Protein AF-B1V6T6-F1 (afdb_monomer)

Organism: NCBI:txid488537

Radius of gyration: 22.3 Å; Cα contacts (8 Å, |Δi|>4): 321; chains: 1; bounding box: 81×47×62 Å

Mean predicted aligned error: 9.83 Å

Structure (mmCIF, N/CA/C/O backbone):
data_AF-B1V6T6-F1
#
_entry.id   AF-B1V6T6-F1
#
loop_
_atom_site.group_PDB
_atom_site.id
_atom_site.type_symbol
_atom_site.label_atom_id
_atom_site.label_alt_id
_atom_site.label_comp_id
_atom_site.label_asym_id
_atom_site.label_entity_id
_atom_site.label_seq_id
_atom_site.pdbx_PDB_ins_code
_atom_site.Cartn_x
_atom_site.Cartn_y
_atom_site.Cartn_z
_atom_site.occupancy
_atom_site.B_iso_or_equiv
_atom_site.auth_seq_id
_atom_site.auth_comp_id
_atom_site.auth_asym_id
_atom_site.auth_atom_id
_atom_site.pdbx_PDB_model_num
ATOM 1 N N . MET A 1 1 ? -7.027 21.838 34.844 1.00 41.12 1 MET A N 1
ATOM 2 C CA . MET A 1 1 ? -7.739 21.738 33.556 1.00 41.12 1 MET A CA 1
ATOM 3 C C . MET A 1 1 ? -6.952 20.720 32.765 1.00 41.12 1 MET A C 1
ATOM 5 O O . MET A 1 1 ? -5.843 21.037 32.365 1.00 41.12 1 MET A O 1
ATOM 9 N N . ASP A 1 2 ? -7.435 19.477 32.726 1.00 43.91 2 ASP A N 1
ATOM 10 C CA . ASP A 1 2 ? -6.790 18.384 31.992 1.00 43.91 2 ASP A CA 1
ATOM 11 C C . ASP A 1 2 ? -6.911 18.685 30.502 1.00 43.91 2 ASP A C 1
ATOM 13 O O . ASP A 1 2 ? -7.950 18.435 29.889 1.00 43.91 2 ASP A O 1
ATOM 17 N N . ASP A 1 3 ? -5.857 19.255 29.931 1.00 47.50 3 ASP A N 1
ATOM 18 C CA . ASP A 1 3 ? -5.702 19.353 28.489 1.00 47.50 3 ASP A CA 1
ATOM 19 C C . ASP A 1 3 ? -5.320 17.952 27.995 1.00 47.50 3 ASP A C 1
ATOM 21 O O . ASP A 1 3 ? -4.156 17.622 27.768 1.00 47.50 3 ASP A O 1
ATOM 25 N N . LYS A 1 4 ? -6.310 17.051 27.936 1.00 53.53 4 LYS A N 1
ATOM 26 C CA . LYS A 1 4 ? -6.175 15.812 27.170 1.00 53.53 4 LYS A CA 1
ATOM 27 C C . LYS A 1 4 ? -6.018 16.245 25.719 1.00 53.53 4 LYS A C 1
ATOM 29 O O . LYS A 1 4 ? -7.023 16.419 25.032 1.00 53.53 4 LYS A O 1
ATOM 34 N N . LEU A 1 5 ? -4.773 16.438 25.280 1.00 58.62 5 LEU A N 1
ATOM 35 C CA . LEU A 1 5 ? -4.412 16.543 23.870 1.00 58.62 5 LEU A CA 1
ATOM 36 C C . LEU A 1 5 ? -5.218 15.482 23.122 1.00 58.62 5 LEU A C 1
ATOM 38 O O . LEU A 1 5 ? -5.068 14.280 23.359 1.00 58.62 5 LEU A O 1
ATOM 42 N N . LYS A 1 6 ? -6.174 15.945 22.312 1.00 67.38 6 LYS A N 1
ATOM 43 C CA . LYS A 1 6 ? -7.062 15.076 21.548 1.00 67.38 6 LYS A CA 1
ATOM 44 C C . LYS A 1 6 ? -6.159 14.196 20.691 1.00 67.38 6 LYS A C 1
ATOM 46 O O . LYS A 1 6 ? -5.432 14.715 19.848 1.00 67.38 6 LYS A O 1
ATOM 51 N N . LYS A 1 7 ? -6.164 12.885 20.948 1.00 80.62 7 LYS A N 1
ATOM 52 C CA . LYS A 1 7 ? -5.358 11.940 20.175 1.00 80.62 7 LYS A CA 1
ATOM 53 C C . LYS A 1 7 ? -5.707 12.100 18.699 1.00 80.62 7 LYS A C 1
ATOM 55 O O . LYS A 1 7 ? -6.886 12.041 18.337 1.00 80.62 7 LYS A O 1
ATOM 60 N N . ARG A 1 8 ? -4.689 12.340 17.874 1.00 89.12 8 ARG A N 1
ATOM 61 C CA . ARG A 1 8 ? -4.862 12.443 16.427 1.00 89.12 8 ARG A CA 1
ATOM 62 C C . ARG A 1 8 ? -5.158 11.058 15.881 1.00 89.12 8 ARG A C 1
ATOM 64 O O . ARG A 1 8 ? -4.570 10.075 16.340 1.00 89.12 8 ARG A O 1
ATOM 71 N N . LYS A 1 9 ? -6.090 10.996 14.936 1.00 92.00 9 LYS A N 1
ATOM 72 C CA . LYS A 1 9 ? -6.531 9.758 14.304 1.00 92.00 9 LYS A CA 1
ATOM 73 C C . LYS A 1 9 ? -5.990 9.685 12.890 1.00 92.00 9 LYS A C 1
ATOM 75 O O . LYS A 1 9 ? -5.928 10.696 12.199 1.00 92.00 9 LYS A O 1
ATOM 80 N N . TYR A 1 10 ? -5.608 8.490 12.468 1.00 94.38 10 TYR A N 1
ATOM 81 C CA . TYR A 1 10 ? -4.908 8.269 11.216 1.00 94.38 10 TYR A CA 1
ATOM 82 C C . TYR A 1 10 ? -5.465 7.071 10.463 1.00 94.38 10 TYR A C 1
ATOM 84 O O . TYR A 1 10 ? -5.786 6.035 11.046 1.00 94.38 10 TYR A O 1
ATOM 92 N N . ARG A 1 11 ? -5.491 7.204 9.140 1.00 95.56 11 ARG A N 1
ATOM 93 C CA . ARG A 1 11 ? -5.502 6.092 8.191 1.00 95.56 11 ARG A CA 1
ATOM 94 C C . ARG A 1 11 ? -4.062 5.696 7.889 1.00 95.56 11 ARG A C 1
ATOM 96 O O . ARG A 1 11 ? -3.187 6.561 7.796 1.00 95.56 11 ARG A O 1
ATOM 103 N N . LEU A 1 12 ? -3.824 4.401 7.723 1.00 96.12 12 LEU A N 1
ATOM 104 C CA . LEU A 1 12 ? -2.501 3.855 7.432 1.00 96.12 12 LEU A CA 1
ATOM 105 C C . LEU A 1 12 ? -2.332 3.568 5.946 1.00 96.12 12 LEU A C 1
ATOM 107 O O . LEU A 1 12 ? -3.282 3.219 5.251 1.00 96.12 12 LEU A O 1
ATOM 111 N N . GLY A 1 13 ? -1.108 3.681 5.456 1.00 96.50 13 GLY A N 1
ATOM 112 C CA . GLY A 1 13 ? -0.747 3.327 4.093 1.00 96.50 13 GLY A CA 1
ATOM 113 C C . GLY A 1 13 ? 0.655 2.754 4.013 1.00 96.50 13 GLY A C 1
ATOM 114 O O . GLY A 1 13 ? 1.431 2.868 4.956 1.00 96.50 13 GLY A O 1
ATOM 115 N N . TYR A 1 14 ? 0.975 2.134 2.883 1.00 97.44 14 TYR A N 1
ATOM 116 C CA . TYR A 1 14 ? 2.221 1.400 2.697 1.00 97.44 14 TYR A CA 1
ATOM 117 C C . TYR A 1 14 ? 2.772 1.574 1.292 1.00 97.44 14 TYR A C 1
ATOM 119 O O . TYR A 1 14 ? 2.026 1.596 0.310 1.00 97.44 14 TYR A O 1
ATOM 127 N N . GLU A 1 15 ? 4.094 1.679 1.196 1.00 97.00 15 GLU A N 1
ATOM 128 C CA . GLU A 1 15 ? 4.818 1.680 -0.071 1.00 97.00 15 GLU A CA 1
ATOM 129 C C . GLU A 1 15 ? 5.221 0.249 -0.455 1.00 97.00 15 GLU A C 1
ATOM 131 O O . GLU A 1 15 ? 6.101 -0.355 0.164 1.00 97.00 15 GLU A O 1
ATOM 136 N N . TYR A 1 16 ? 4.586 -0.271 -1.505 1.00 96.50 16 TYR A N 1
ATOM 137 C CA . TYR A 1 16 ? 4.846 -1.576 -2.105 1.00 96.50 16 TYR A CA 1
ATOM 138 C C . TYR A 1 16 ? 5.884 -1.436 -3.220 1.00 96.50 16 TYR A C 1
ATOM 140 O O . TYR A 1 16 ? 5.575 -0.930 -4.299 1.00 96.50 16 TYR A O 1
ATOM 148 N N . ALA A 1 17 ? 7.108 -1.890 -2.961 1.00 96.06 17 ALA A N 1
ATOM 149 C CA . ALA A 1 17 ? 8.247 -1.792 -3.864 1.00 96.06 17 ALA A CA 1
ATOM 150 C C . ALA A 1 17 ? 8.431 -3.061 -4.713 1.00 96.06 17 ALA A C 1
ATOM 152 O O . ALA A 1 17 ? 8.676 -4.168 -4.209 1.00 96.06 17 ALA A O 1
ATOM 153 N N . PHE A 1 18 ? 8.394 -2.869 -6.027 1.00 95.56 18 PHE A N 1
ATOM 154 C CA . PHE A 1 18 ? 8.689 -3.850 -7.061 1.00 95.56 18 PHE A CA 1
ATOM 155 C C . PHE A 1 18 ? 10.187 -3.793 -7.350 1.00 95.56 18 PHE A C 1
ATOM 157 O O . PHE A 1 18 ? 10.688 -2.913 -8.054 1.00 95.56 18 PHE A O 1
ATOM 164 N N . THR A 1 19 ? 10.923 -4.739 -6.765 1.00 94.50 19 THR A N 1
ATOM 165 C CA . THR A 1 19 ? 12.387 -4.759 -6.867 1.00 94.50 19 THR A CA 1
ATOM 166 C C . THR A 1 19 ? 12.847 -5.688 -7.991 1.00 94.50 19 THR A C 1
ATOM 168 O O . THR A 1 19 ? 12.491 -6.871 -7.996 1.00 94.50 19 THR A O 1
ATOM 171 N N . PRO A 1 20 ? 13.650 -5.202 -8.947 1.00 93.69 20 PRO A N 1
ATOM 172 C CA . PRO A 1 20 ? 14.224 -6.030 -9.982 1.00 93.69 20 PRO A CA 1
ATOM 173 C C . PRO A 1 20 ? 15.359 -6.905 -9.435 1.00 93.69 20 PRO A C 1
ATOM 175 O O . PRO A 1 20 ? 15.931 -6.665 -8.366 1.00 93.69 20 PRO A O 1
ATOM 178 N N . ARG A 1 21 ? 15.696 -7.977 -10.157 1.00 92.69 21 ARG A N 1
ATOM 179 C CA . ARG A 1 21 ? 16.855 -8.832 -9.841 1.00 92.69 21 ARG A CA 1
ATOM 180 C C . ARG A 1 21 ? 18.172 -8.070 -9.998 1.00 92.69 21 ARG A C 1
ATOM 182 O O . ARG A 1 21 ? 19.128 -8.367 -9.286 1.00 92.69 21 ARG A O 1
ATOM 189 N N . ARG A 1 22 ? 18.205 -7.111 -10.926 1.00 93.06 22 ARG A N 1
ATOM 190 C CA . ARG A 1 22 ? 19.279 -6.142 -11.180 1.00 93.06 22 ARG A CA 1
ATOM 191 C C . ARG A 1 22 ? 18.645 -4.845 -11.676 1.00 93.06 22 ARG A C 1
ATOM 193 O O . ARG A 1 22 ? 17.598 -4.916 -12.317 1.00 93.06 22 ARG A O 1
ATOM 200 N N . SER A 1 23 ? 19.275 -3.703 -11.419 1.00 94.19 23 SER A N 1
ATOM 201 C CA . SER A 1 23 ? 18.833 -2.437 -12.006 1.00 94.19 23 SER A CA 1
ATOM 202 C C . SER A 1 23 ? 18.814 -2.518 -13.535 1.00 94.19 23 SER A C 1
ATOM 204 O O . SER A 1 23 ? 19.550 -3.301 -14.150 1.00 94.19 23 SER A O 1
ATOM 206 N N . PHE A 1 24 ? 17.930 -1.747 -14.160 1.00 95.62 24 PHE A N 1
ATOM 207 C CA . PHE A 1 24 ? 17.707 -1.803 -15.604 1.00 95.62 24 PHE A CA 1
ATOM 208 C C . PHE A 1 24 ? 17.503 -0.410 -16.187 1.00 95.62 24 PHE A C 1
ATOM 210 O O . PHE A 1 24 ? 17.100 0.521 -15.499 1.00 95.62 24 PHE A O 1
ATOM 217 N N . LYS A 1 25 ? 17.794 -0.255 -17.479 1.00 95.94 25 LYS A N 1
ATOM 218 C CA . LYS A 1 25 ? 17.633 1.028 -18.162 1.00 95.94 25 LYS A CA 1
ATOM 219 C C . LYS A 1 25 ? 16.193 1.200 -18.643 1.00 95.94 25 LYS A C 1
ATOM 221 O O . LYS A 1 25 ? 15.658 0.316 -19.309 1.00 95.94 25 LYS A O 1
ATOM 226 N N . TYR A 1 26 ? 15.601 2.357 -18.376 1.00 95.81 26 TYR A N 1
ATOM 227 C CA . TYR A 1 26 ? 14.326 2.777 -18.948 1.00 95.81 26 TYR A CA 1
ATOM 228 C C . TYR A 1 26 ? 14.426 4.239 -19.377 1.00 95.81 26 TYR A C 1
ATOM 230 O O . TYR A 1 26 ? 14.647 5.121 -18.552 1.00 95.81 26 TYR A O 1
ATOM 238 N N . LYS A 1 27 ? 14.274 4.494 -20.683 1.00 93.88 27 LYS A N 1
ATOM 239 C CA . LYS A 1 27 ? 14.597 5.794 -21.295 1.00 93.88 27 LYS A CA 1
ATOM 240 C C . LYS A 1 27 ? 16.026 6.213 -20.899 1.00 93.88 27 LYS A C 1
ATOM 242 O O . LYS A 1 27 ? 16.953 5.433 -21.123 1.00 93.88 27 LYS A O 1
ATOM 247 N N . ASP A 1 28 ? 16.199 7.390 -20.310 1.00 93.75 28 ASP A N 1
ATOM 248 C CA . ASP A 1 28 ? 17.499 7.919 -19.886 1.00 93.75 28 ASP A CA 1
ATOM 249 C C . ASP A 1 28 ? 17.877 7.544 -18.442 1.00 93.75 28 ASP A C 1
ATOM 251 O O . ASP A 1 28 ? 19.003 7.805 -18.019 1.00 93.75 28 ASP A O 1
ATOM 255 N N . ASP A 1 29 ? 16.984 6.868 -17.714 1.00 96.25 29 ASP A N 1
ATOM 256 C CA . ASP A 1 29 ? 17.168 6.515 -16.309 1.00 96.25 29 ASP A CA 1
ATOM 257 C C . ASP A 1 29 ? 17.667 5.073 -16.134 1.00 96.25 29 ASP A C 1
ATOM 259 O O . ASP A 1 29 ? 17.310 4.160 -16.888 1.00 96.25 29 ASP A O 1
ATOM 263 N N . VAL A 1 30 ? 18.460 4.851 -15.083 1.00 96.50 30 VAL A N 1
ATOM 264 C CA . VAL A 1 30 ? 18.756 3.513 -14.553 1.00 96.50 30 VAL A CA 1
ATOM 265 C C . VAL A 1 30 ? 17.853 3.285 -13.347 1.00 96.50 30 VAL A C 1
ATOM 267 O O . VAL A 1 30 ? 18.038 3.906 -12.306 1.00 96.50 30 VAL A O 1
ATOM 270 N N . ILE A 1 31 ? 16.860 2.418 -13.501 1.00 97.44 31 ILE A N 1
ATOM 271 C CA . ILE A 1 31 ? 15.839 2.131 -12.496 1.00 97.44 31 ILE A CA 1
ATOM 272 C C . ILE A 1 31 ? 16.356 1.076 -11.523 1.00 97.44 31 ILE A C 1
ATOM 274 O O . ILE A 1 31 ? 16.739 -0.024 -11.932 1.00 97.44 31 ILE A O 1
ATOM 278 N N . ASP A 1 32 ? 16.335 1.417 -10.240 1.00 95.69 32 ASP A N 1
ATOM 279 C CA . ASP A 1 32 ? 16.658 0.528 -9.124 1.00 95.69 32 ASP A CA 1
ATOM 280 C C . ASP A 1 32 ? 15.406 -0.165 -8.579 1.00 95.69 32 ASP A C 1
ATOM 282 O O . ASP A 1 32 ? 15.432 -1.355 -8.282 1.00 95.69 32 ASP A O 1
ATOM 286 N N . SER A 1 33 ? 14.280 0.546 -8.499 1.00 96.25 33 SER A N 1
ATOM 287 C CA . SER A 1 33 ? 12.974 -0.030 -8.170 1.00 96.25 33 SER A CA 1
ATOM 288 C C . SER A 1 33 ? 11.831 0.869 -8.647 1.00 96.25 33 SER A C 1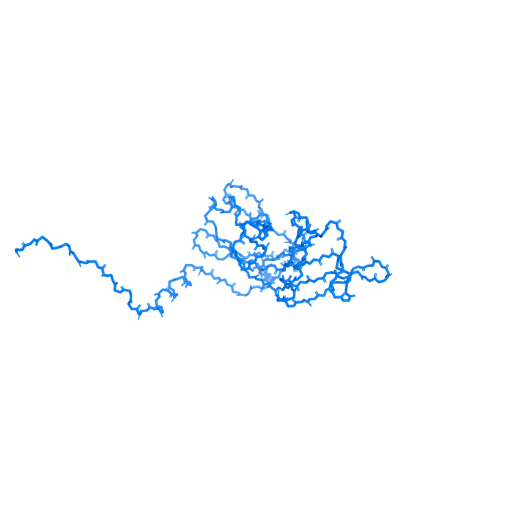
ATOM 290 O O . SER A 1 33 ? 12.053 2.022 -9.024 1.00 96.25 33 SER A O 1
ATOM 292 N N . ILE A 1 34 ? 10.608 0.343 -8.646 1.00 97.31 34 ILE A N 1
ATOM 293 C CA . ILE A 1 34 ? 9.384 1.148 -8.753 1.00 97.31 34 ILE A CA 1
ATOM 294 C C . ILE A 1 34 ? 8.465 0.801 -7.587 1.00 97.31 34 ILE A C 1
ATOM 296 O O . ILE A 1 34 ? 8.475 -0.344 -7.134 1.00 97.31 34 ILE A O 1
ATOM 300 N N . SER A 1 35 ? 7.653 1.745 -7.122 1.00 97.44 35 SER A N 1
ATOM 301 C CA . SER A 1 35 ? 6.730 1.509 -6.012 1.00 97.44 35 SER A CA 1
ATOM 302 C C . SER A 1 35 ? 5.329 2.041 -6.279 1.00 97.44 35 SER A C 1
ATOM 304 O O . SER A 1 35 ? 5.138 3.015 -7.008 1.00 97.44 35 SER A O 1
ATOM 306 N N . ILE A 1 36 ? 4.355 1.419 -5.616 1.00 97.19 36 ILE A N 1
ATOM 307 C CA . ILE A 1 36 ? 2.985 1.917 -5.474 1.00 97.19 36 ILE A CA 1
ATOM 308 C C . ILE A 1 36 ? 2.762 2.213 -3.995 1.00 97.19 36 ILE A C 1
ATOM 310 O O . ILE A 1 36 ? 2.965 1.339 -3.152 1.00 97.19 36 ILE A O 1
ATOM 314 N N . THR A 1 37 ? 2.328 3.422 -3.659 1.00 97.81 37 THR A N 1
ATOM 315 C CA . THR A 1 37 ? 1.886 3.736 -2.298 1.00 97.81 37 THR A CA 1
ATOM 316 C C . THR A 1 37 ? 0.377 3.566 -2.204 1.00 97.81 37 THR A C 1
ATOM 318 O O . THR A 1 37 ? -0.365 4.261 -2.899 1.00 97.81 37 THR A O 1
ATOM 321 N N . LEU A 1 38 ? -0.081 2.672 -1.331 1.00 96.94 38 LEU A N 1
ATOM 322 C CA . LEU A 1 38 ? -1.499 2.464 -1.043 1.00 96.94 38 LEU A CA 1
ATOM 323 C C . LEU A 1 38 ? -1.877 3.144 0.267 1.00 96.94 38 LEU A C 1
ATOM 325 O O . LEU A 1 38 ? -1.107 3.090 1.221 1.00 96.94 38 LEU A O 1
ATOM 329 N N . LEU A 1 39 ? -3.062 3.747 0.324 1.00 97.31 39 LEU A N 1
ATOM 330 C CA . LEU A 1 39 ? -3.683 4.185 1.573 1.00 97.31 39 LEU A CA 1
ATOM 331 C C . LEU A 1 39 ? -4.911 3.326 1.856 1.00 97.31 39 LEU A C 1
ATOM 333 O O . LEU A 1 39 ? -5.732 3.131 0.959 1.00 97.31 39 LEU A O 1
ATOM 337 N N . PHE A 1 40 ? -5.025 2.844 3.088 1.00 95.94 40 PHE A N 1
ATOM 338 C CA . PHE A 1 40 ? -6.031 1.888 3.517 1.00 95.94 40 PHE A CA 1
ATOM 339 C C . PHE A 1 40 ? -7.180 2.529 4.287 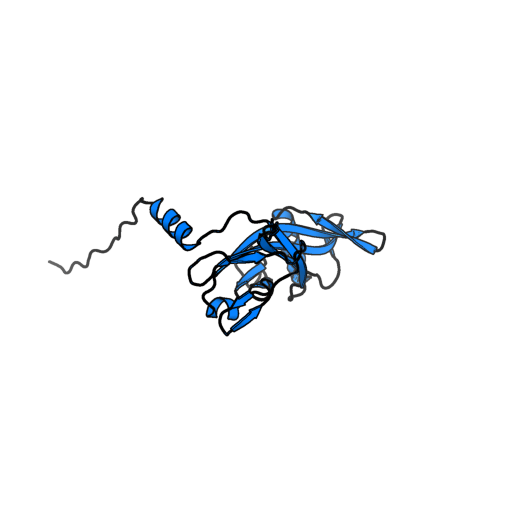1.00 95.94 40 PHE A C 1
ATOM 341 O O . PHE A 1 40 ? -6.988 3.430 5.104 1.00 95.94 40 PHE A O 1
ATOM 348 N N . ASN A 1 41 ? -8.363 1.963 4.071 1.00 95.19 41 ASN A N 1
ATOM 349 C CA . ASN A 1 41 ? -9.530 2.088 4.927 1.00 95.19 41 ASN A CA 1
ATOM 350 C C . ASN A 1 41 ? -9.904 0.669 5.370 1.00 95.19 41 ASN A C 1
ATOM 352 O O . ASN A 1 41 ? -10.196 -0.183 4.526 1.00 95.19 41 ASN A O 1
ATOM 356 N N . ILE A 1 42 ? -9.856 0.397 6.671 1.00 95.75 42 ILE A N 1
ATOM 357 C CA . ILE A 1 42 ? -10.255 -0.894 7.233 1.00 95.75 42 ILE A CA 1
ATOM 358 C C . ILE A 1 42 ? -11.546 -0.725 8.026 1.00 95.75 42 ILE A C 1
ATOM 360 O O . ILE A 1 42 ? -11.684 0.228 8.789 1.00 95.75 42 ILE A O 1
ATOM 364 N N . TYR A 1 43 ? -12.486 -1.641 7.827 1.00 95.56 43 TYR A N 1
ATOM 365 C CA . TYR A 1 43 ? -13.805 -1.613 8.441 1.00 95.56 43 TYR A CA 1
ATOM 366 C C . TYR A 1 43 ? -14.034 -2.884 9.255 1.00 95.56 43 TYR A C 1
ATOM 368 O O . TYR A 1 43 ? -13.682 -3.982 8.808 1.00 95.56 43 TYR A O 1
ATOM 376 N N . ASP A 1 44 ? -14.619 -2.723 10.440 1.00 94.69 44 ASP A N 1
ATOM 377 C CA . ASP A 1 44 ? -15.048 -3.836 11.285 1.00 94.69 44 ASP A CA 1
ATOM 378 C C . ASP A 1 44 ? -16.237 -4.604 10.673 1.00 94.69 44 ASP A C 1
ATOM 380 O O . ASP A 1 44 ? -16.777 -4.254 9.621 1.00 94.69 44 ASP A O 1
ATOM 384 N N . THR A 1 45 ? -16.676 -5.666 11.349 1.00 93.94 45 THR A N 1
ATOM 385 C CA . THR A 1 45 ? -17.814 -6.494 10.913 1.00 93.94 45 THR A CA 1
ATOM 386 C C . THR A 1 45 ? -19.162 -5.766 10.957 1.00 93.94 45 THR A C 1
ATOM 388 O O . THR A 1 45 ? -20.123 -6.218 10.335 1.00 93.94 45 THR A O 1
ATOM 391 N N . ALA A 1 46 ? -19.249 -4.634 11.661 1.00 94.06 46 ALA A N 1
ATOM 392 C CA . ALA A 1 46 ? -20.402 -3.737 11.663 1.00 94.06 46 ALA A CA 1
ATOM 393 C C . ALA A 1 46 ? -20.284 -2.627 10.596 1.00 94.06 46 ALA A C 1
ATOM 395 O O . ALA A 1 46 ? -21.179 -1.785 10.467 1.00 94.06 46 ALA A O 1
ATOM 396 N N . GLY A 1 47 ? -19.213 -2.646 9.800 1.00 93.38 47 GLY A N 1
ATOM 397 C CA . GLY A 1 47 ? -18.954 -1.714 8.713 1.00 93.38 47 GLY A CA 1
ATOM 398 C C . GLY A 1 47 ? -18.356 -0.383 9.157 1.00 93.38 47 GLY A C 1
ATOM 399 O O . GLY A 1 47 ? -18.245 0.512 8.321 1.00 93.38 47 GLY A O 1
ATOM 400 N N . ASN A 1 48 ? -17.975 -0.220 10.425 1.00 95.12 48 ASN A N 1
ATOM 401 C CA . ASN A 1 48 ? -17.385 1.023 10.920 1.00 95.12 48 ASN A CA 1
ATOM 402 C C . ASN A 1 48 ? -15.899 1.080 10.595 1.00 95.12 48 ASN A C 1
ATOM 404 O O . ASN A 1 48 ? -15.167 0.115 10.816 1.00 95.12 48 ASN A O 1
ATOM 408 N N . GLU A 1 49 ? -15.447 2.232 10.112 1.00 95.62 49 GLU A N 1
ATOM 409 C CA . GLU A 1 49 ? -14.034 2.477 9.864 1.00 95.62 49 GLU A CA 1
ATOM 410 C C . GLU A 1 49 ? -13.222 2.464 11.163 1.00 95.62 49 GLU A C 1
ATOM 412 O O . GLU A 1 49 ? -13.571 3.106 12.158 1.00 95.62 49 GLU A O 1
ATOM 417 N N . ILE A 1 50 ? -12.087 1.773 11.121 1.00 95.06 50 ILE A N 1
ATOM 418 C CA . ILE A 1 50 ? -11.110 1.731 12.202 1.00 95.06 50 ILE A CA 1
ATOM 419 C C . ILE A 1 50 ? -9.981 2.700 11.866 1.00 95.06 50 ILE A C 1
ATOM 421 O O . ILE A 1 50 ? -9.300 2.571 10.847 1.00 95.06 50 ILE A O 1
ATOM 425 N N . LEU A 1 51 ? -9.776 3.659 12.765 1.00 94.88 51 LEU A N 1
ATOM 426 C CA . LEU A 1 51 ? -8.677 4.616 12.716 1.00 94.88 51 LEU A CA 1
ATOM 427 C C . LEU A 1 51 ? -7.644 4.292 13.794 1.00 94.88 51 LEU A C 1
ATOM 429 O O . LEU A 1 51 ? -7.981 3.778 14.860 1.00 94.88 51 LEU A O 1
ATOM 433 N N . PHE A 1 52 ? -6.397 4.653 13.523 1.00 93.88 52 PHE A N 1
ATOM 434 C CA . PHE A 1 52 ? -5.263 4.439 14.417 1.00 93.88 52 PHE A CA 1
ATOM 435 C C . PHE A 1 52 ? -4.915 5.734 15.145 1.00 93.88 52 PHE A C 1
ATOM 437 O O . PHE A 1 52 ? -5.064 6.815 14.580 1.00 93.88 52 PHE A O 1
ATOM 444 N N . GLU A 1 53 ? -4.447 5.657 16.387 1.00 91.38 53 GLU A N 1
ATOM 445 C CA . GLU A 1 53 ? -4.249 6.846 17.226 1.00 91.38 53 GLU A CA 1
ATOM 446 C C . GLU A 1 53 ? -2.771 7.116 17.504 1.00 91.38 53 GLU A C 1
ATOM 448 O O . GLU A 1 53 ? -1.997 6.188 17.708 1.00 91.38 53 GLU A O 1
ATOM 453 N N . SER A 1 54 ? -2.364 8.384 17.568 1.00 86.50 54 SER A N 1
ATOM 454 C CA . SER A 1 54 ? -1.046 8.738 18.115 1.00 86.50 54 SER A CA 1
ATOM 455 C C . SER A 1 54 ? -0.944 8.377 19.601 1.00 86.50 54 SER A C 1
ATOM 457 O O . SER A 1 54 ? -1.882 8.635 20.368 1.00 86.50 54 SER A O 1
ATOM 459 N N . GLU A 1 55 ? 0.226 7.916 20.029 1.00 80.19 55 GLU A N 1
ATOM 460 C CA . GLU A 1 55 ? 0.591 7.794 21.439 1.00 80.19 55 GLU A CA 1
ATOM 461 C C . GLU A 1 55 ? 1.595 8.898 21.782 1.00 80.19 55 GLU A C 1
ATOM 463 O O . GLU A 1 55 ? 2.643 8.999 21.158 1.00 80.19 55 GLU A O 1
ATOM 468 N N . ASN A 1 56 ? 1.289 9.740 22.775 1.00 73.06 56 ASN A N 1
ATOM 469 C CA . ASN A 1 56 ? 2.192 10.809 23.232 1.00 73.06 56 ASN A CA 1
ATOM 470 C C . ASN A 1 56 ? 2.710 11.723 22.094 1.00 73.06 56 ASN A C 1
ATOM 472 O O . ASN A 1 56 ? 3.904 11.968 21.996 1.00 73.06 56 ASN A O 1
ATOM 476 N N . GLU A 1 57 ? 1.799 12.221 21.246 1.00 74.31 57 GLU A N 1
ATOM 477 C CA . GLU A 1 57 ? 2.058 13.121 20.098 1.00 74.31 57 GLU A CA 1
ATOM 478 C C . GLU A 1 57 ? 2.749 12.493 18.876 1.00 74.31 57 GLU A C 1
ATOM 480 O O . GLU A 1 57 ? 2.684 13.074 17.790 1.00 74.31 57 GLU A O 1
ATOM 485 N N . GLU A 1 58 ? 3.313 11.291 18.995 1.00 78.94 58 GLU A N 1
ATOM 486 C CA . GLU A 1 58 ? 3.925 10.572 17.877 1.00 78.94 58 GLU A CA 1
ATOM 487 C C . GLU A 1 58 ? 3.069 9.384 17.429 1.00 78.94 58 GLU A C 1
ATOM 489 O O . GLU A 1 58 ? 2.418 8.691 18.213 1.00 78.94 58 GLU A O 1
ATOM 494 N N . PHE A 1 59 ? 3.043 9.151 16.119 1.00 85.50 59 PHE A N 1
ATOM 495 C CA . PHE A 1 59 ? 2.396 7.973 15.565 1.00 85.50 59 PHE A CA 1
ATOM 496 C C . PHE A 1 59 ? 3.425 6.868 15.330 1.00 85.50 59 PHE A C 1
ATOM 498 O O . PHE A 1 59 ? 4.322 7.007 14.495 1.00 85.50 59 PHE A O 1
ATOM 505 N N . ILE A 1 60 ? 3.234 5.745 16.015 1.00 86.81 60 ILE A N 1
ATOM 506 C CA . ILE A 1 60 ? 3.958 4.497 15.773 1.00 86.81 60 ILE A CA 1
ATOM 507 C C . ILE A 1 60 ? 3.027 3.554 15.012 1.00 86.81 60 ILE A C 1
ATOM 509 O O . ILE A 1 60 ? 1.828 3.493 15.297 1.00 86.81 60 ILE A O 1
ATOM 513 N N . GLU A 1 61 ? 3.578 2.835 14.032 1.00 90.75 61 GLU A N 1
ATOM 514 C CA . GLU A 1 61 ? 2.839 1.832 13.269 1.00 90.75 61 GLU A CA 1
ATOM 515 C C . GLU A 1 61 ? 2.175 0.805 14.197 1.00 90.75 61 GLU A C 1
ATOM 517 O O . GLU A 1 61 ? 2.828 0.162 15.020 1.00 90.75 61 GLU A O 1
ATOM 522 N N . GLN A 1 62 ? 0.863 0.647 14.040 1.00 92.19 62 GLN A N 1
ATOM 523 C CA . GLN A 1 62 ? 0.027 -0.186 14.894 1.00 92.19 62 GLN A CA 1
ATOM 524 C C . GLN A 1 62 ? -0.497 -1.403 14.142 1.00 92.19 62 GLN A C 1
ATOM 526 O O . GLN A 1 62 ? -0.819 -1.340 12.955 1.00 92.19 62 GLN A O 1
ATOM 531 N N . LYS A 1 63 ? -0.622 -2.509 14.875 1.00 94.69 63 LYS A N 1
ATOM 532 C CA . LYS A 1 63 ? -1.312 -3.707 14.405 1.00 94.69 63 LYS A CA 1
ATOM 533 C C . LYS A 1 63 ? -2.807 -3.596 14.663 1.00 94.69 63 LYS A C 1
ATOM 535 O O . LYS A 1 63 ? -3.236 -2.978 15.635 1.00 94.69 63 LYS A O 1
ATOM 540 N N . ILE A 1 64 ? -3.588 -4.264 13.828 1.00 94.25 64 ILE A N 1
ATOM 541 C CA . ILE A 1 64 ? -4.999 -4.524 14.075 1.00 94.25 64 ILE A CA 1
ATOM 542 C C . ILE A 1 64 ? -5.186 -5.950 14.586 1.00 94.25 64 ILE A C 1
ATOM 544 O O . ILE A 1 64 ? -4.600 -6.897 14.061 1.00 94.25 64 ILE A O 1
ATOM 548 N N . LYS A 1 65 ? -6.040 -6.107 15.597 1.00 93.56 65 LYS A N 1
ATOM 549 C CA . LYS A 1 65 ? -6.511 -7.412 16.049 1.00 93.56 65 LYS A CA 1
ATOM 550 C C . LYS A 1 65 ? -7.744 -7.825 15.243 1.00 93.56 65 LYS A C 1
ATOM 552 O O . LYS A 1 65 ? -8.787 -7.182 15.346 1.00 93.56 65 LYS A O 1
ATOM 557 N N . LEU A 1 66 ? -7.625 -8.895 14.460 1.00 90.31 66 LEU A N 1
ATOM 558 C CA . LEU A 1 66 ? -8.732 -9.462 13.685 1.00 90.31 66 LEU A CA 1
ATOM 559 C C . LEU A 1 66 ? -9.396 -10.586 14.487 1.00 90.31 66 LEU A C 1
ATOM 561 O O . LEU A 1 66 ? -9.023 -11.750 14.351 1.00 90.31 66 LEU A O 1
ATOM 565 N N . ASN A 1 67 ? -10.368 -10.254 15.340 1.00 81.69 67 ASN A N 1
ATOM 566 C CA . ASN A 1 67 ? -11.033 -11.218 16.232 1.00 81.69 67 ASN A CA 1
ATOM 567 C C . ASN A 1 67 ? -10.005 -12.074 17.015 1.00 81.69 67 ASN A C 1
ATOM 569 O O . ASN A 1 67 ? -9.033 -11.545 17.561 1.00 81.69 67 ASN A O 1
ATOM 573 N N . ASP A 1 68 ? -10.195 -13.394 17.046 1.00 81.50 68 ASP A N 1
ATOM 574 C CA . ASP A 1 68 ? -9.266 -14.361 17.643 1.00 81.50 68 ASP A CA 1
ATOM 575 C C . ASP A 1 68 ? -8.165 -14.827 16.668 1.00 81.50 68 ASP A C 1
ATOM 577 O O . ASP A 1 68 ? -7.301 -15.617 17.046 1.00 81.50 68 ASP A O 1
ATOM 581 N N . ASN A 1 69 ? -8.145 -14.320 15.427 1.00 75.38 69 ASN A N 1
ATOM 582 C CA . ASN A 1 69 ? -7.209 -14.758 14.384 1.00 75.38 69 ASN A CA 1
ATOM 583 C C . ASN A 1 69 ? -5.798 -14.169 14.549 1.00 75.38 69 ASN A C 1
ATOM 585 O O . ASN A 1 69 ? -4.901 -14.541 13.796 1.00 75.38 69 ASN A O 1
ATOM 589 N N . GLY A 1 70 ? -5.582 -13.264 15.508 1.00 88.94 70 GLY A N 1
ATOM 590 C CA . GLY A 1 70 ? -4.280 -12.666 15.818 1.00 88.94 70 GLY A CA 1
ATOM 591 C C . GLY A 1 70 ? -4.184 -11.172 15.504 1.00 88.94 70 GLY A C 1
ATOM 592 O O . GLY A 1 70 ? -5.181 -10.508 15.213 1.00 88.94 70 GLY A O 1
ATOM 593 N N . GLU A 1 71 ? -2.962 -10.647 15.599 1.00 94.44 71 GLU A N 1
ATOM 594 C CA . GLU A 1 71 ? -2.633 -9.239 15.364 1.00 94.44 71 GLU A CA 1
ATOM 595 C C . GLU A 1 71 ? -1.751 -9.083 14.126 1.00 94.44 71 GLU A C 1
ATOM 597 O O . GLU A 1 71 ? -0.700 -9.723 14.027 1.00 94.44 71 GLU A O 1
ATOM 602 N N . TYR A 1 72 ? -2.151 -8.189 13.226 1.00 95.50 72 TYR A N 1
ATOM 603 C CA . TYR A 1 72 ? -1.551 -8.024 11.904 1.00 95.50 72 TYR A CA 1
ATOM 604 C C . TYR A 1 72 ? -1.285 -6.554 11.604 1.00 95.50 72 TYR A C 1
ATOM 606 O O . TYR A 1 72 ? -2.095 -5.689 11.938 1.00 95.50 72 TYR A O 1
ATOM 614 N N . TYR A 1 73 ? -0.188 -6.254 10.923 1.00 95.94 73 TYR A N 1
ATOM 615 C CA . TYR A 1 73 ? -0.061 -4.986 10.210 1.00 95.94 73 TYR A CA 1
ATOM 616 C C . TYR A 1 73 ? -0.951 -5.011 8.963 1.00 95.94 73 TYR A C 1
ATOM 618 O O . TYR A 1 73 ? -1.151 -6.067 8.363 1.00 95.94 73 TYR A O 1
ATOM 626 N N . LEU A 1 74 ? -1.473 -3.861 8.517 1.00 95.38 74 LEU A N 1
ATOM 627 C CA . LEU A 1 74 ? -2.401 -3.870 7.373 1.00 95.38 74 LEU A CA 1
ATOM 628 C C . LEU A 1 74 ? -1.743 -4.366 6.082 1.00 95.38 74 LEU A C 1
ATOM 630 O O . LEU A 1 74 ? -2.418 -4.974 5.254 1.00 95.38 74 LEU A O 1
ATOM 634 N N . PHE A 1 75 ? -0.431 -4.166 5.916 1.00 94.75 75 PHE A N 1
ATOM 635 C CA . PHE A 1 75 ? 0.277 -4.697 4.752 1.00 94.75 75 PHE A CA 1
ATOM 636 C C . PHE A 1 75 ? 0.294 -6.233 4.714 1.00 94.75 75 PHE A C 1
ATOM 638 O O . PHE A 1 75 ? 0.415 -6.803 3.634 1.00 94.75 75 PHE A O 1
ATOM 645 N N . GLU A 1 76 ? 0.176 -6.903 5.866 1.00 94.94 76 GLU A N 1
ATOM 646 C CA . GLU A 1 76 ? 0.128 -8.369 5.970 1.00 94.94 76 GLU A CA 1
ATOM 647 C C . GLU A 1 76 ? -1.240 -8.928 5.555 1.00 94.94 76 GLU A C 1
ATOM 649 O O . GLU A 1 76 ? -1.378 -10.128 5.339 1.00 94.94 76 GLU A O 1
ATOM 654 N N . LEU A 1 77 ? -2.251 -8.065 5.425 1.00 95.19 77 LEU A N 1
ATOM 655 C CA . LEU A 1 77 ? -3.616 -8.431 5.042 1.00 95.19 77 LEU A CA 1
ATOM 656 C C . LEU A 1 77 ? -3.866 -8.319 3.532 1.00 95.19 77 LEU A C 1
ATOM 658 O O . LEU A 1 77 ? -4.958 -8.639 3.056 1.00 95.19 77 LEU A O 1
ATOM 662 N N . LEU A 1 78 ? -2.859 -7.877 2.773 1.00 93.81 78 LEU A N 1
ATOM 663 C CA . LEU A 1 78 ? -2.947 -7.681 1.334 1.00 93.81 78 LEU A CA 1
ATOM 664 C C . LEU A 1 78 ? -1.681 -8.163 0.626 1.00 93.81 78 LEU A C 1
ATOM 666 O O . LEU A 1 78 ? -0.604 -7.581 0.759 1.00 93.81 78 LEU A O 1
ATOM 670 N N . GLU A 1 79 ? -1.834 -9.180 -0.212 1.00 90.81 79 GLU A N 1
ATOM 671 C CA . GLU A 1 79 ? -0.760 -9.698 -1.050 1.00 90.81 79 GLU A CA 1
ATOM 672 C C . GLU A 1 79 ? -0.798 -9.067 -2.439 1.00 90.81 79 GLU A C 1
ATOM 674 O O . GLU A 1 79 ? -1.857 -8.896 -3.037 1.00 90.81 79 GLU A O 1
ATOM 679 N N . CYS A 1 80 ? 0.374 -8.741 -2.980 1.00 90.31 80 CYS A N 1
ATOM 680 C CA . CYS A 1 80 ? 0.512 -8.244 -4.341 1.00 90.31 80 CYS A CA 1
ATOM 681 C C . CYS A 1 80 ? 1.177 -9.308 -5.212 1.00 90.31 80 CYS A C 1
ATOM 683 O O . CYS A 1 80 ? 2.292 -9.745 -4.927 1.00 90.31 80 CYS A O 1
ATOM 685 N N . TYR A 1 81 ? 0.495 -9.689 -6.284 1.00 85.69 81 TYR A N 1
ATOM 686 C CA . TYR A 1 81 ? 0.956 -10.674 -7.250 1.00 85.69 81 TYR A CA 1
ATOM 687 C C . TYR A 1 81 ? 1.321 -9.993 -8.562 1.00 85.69 81 TYR A C 1
ATOM 689 O O . TYR A 1 81 ? 0.567 -9.152 -9.050 1.00 85.69 81 TYR A O 1
ATOM 697 N N . ILE A 1 82 ? 2.453 -10.387 -9.145 1.00 84.38 82 ILE A N 1
ATOM 698 C CA . ILE A 1 82 ? 2.874 -10.006 -10.497 1.00 84.38 82 ILE A CA 1
ATOM 699 C C . ILE A 1 82 ? 2.440 -11.118 -11.458 1.00 84.38 82 ILE A C 1
ATOM 701 O O . ILE A 1 82 ? 2.742 -12.286 -11.217 1.00 84.38 82 ILE A O 1
ATOM 705 N N . PHE A 1 83 ? 1.755 -10.774 -12.550 1.00 76.75 83 PHE A N 1
ATOM 706 C CA . PHE A 1 83 ? 1.258 -11.751 -13.526 1.00 76.75 83 PHE A CA 1
ATOM 707 C C . PHE A 1 83 ? 2.035 -11.677 -14.827 1.00 76.75 83 PHE A C 1
ATOM 709 O O . PHE A 1 83 ? 2.139 -10.600 -15.410 1.00 76.75 83 PHE A O 1
ATOM 716 N N . ASP A 1 84 ? 2.494 -12.832 -15.319 1.00 65.88 84 ASP A N 1
ATOM 717 C CA . ASP A 1 84 ? 2.987 -12.958 -16.689 1.00 65.88 84 ASP A CA 1
ATOM 718 C C . ASP A 1 84 ? 1.849 -12.689 -17.686 1.00 65.88 84 ASP A C 1
ATOM 720 O O . ASP A 1 84 ? 0.759 -13.261 -17.585 1.00 65.88 84 ASP A O 1
ATOM 724 N N . LYS A 1 85 ? 2.115 -11.838 -18.683 1.00 58.09 85 LYS A N 1
ATOM 725 C CA . LYS A 1 85 ? 1.184 -11.520 -19.776 1.00 58.09 85 LYS A CA 1
ATOM 726 C C . LYS A 1 85 ? 0.702 -12.757 -20.527 1.00 58.09 85 LYS A C 1
ATOM 728 O O . LYS A 1 85 ? -0.379 -12.719 -21.102 1.00 58.09 85 LYS A O 1
ATOM 733 N N . GLY A 1 86 ? 1.493 -13.832 -20.552 1.00 57.66 86 GLY A N 1
ATOM 734 C CA . GLY A 1 86 ? 1.091 -15.085 -21.194 1.00 57.66 86 GLY A CA 1
ATOM 735 C C . GLY A 1 86 ? -0.066 -15.804 -20.490 1.00 57.66 86 GLY A C 1
ATOM 736 O O . GLY A 1 86 ? -0.697 -16.664 -21.096 1.00 57.66 86 GLY A O 1
ATOM 737 N N . LEU A 1 87 ? -0.348 -15.460 -19.228 1.00 56.72 87 LEU A N 1
ATOM 738 C CA . LEU A 1 87 ? -1.289 -16.178 -18.364 1.00 56.72 87 LEU A CA 1
ATOM 739 C C . LEU A 1 87 ? -2.492 -15.333 -17.925 1.00 56.72 87 LEU A C 1
ATOM 741 O O . LEU A 1 87 ? -3.440 -15.881 -17.367 1.00 56.72 87 LEU A O 1
ATOM 745 N N . PHE A 1 88 ? -2.482 -14.019 -18.169 1.00 54.88 88 PHE A N 1
ATOM 746 C CA . PHE A 1 88 ? -3.520 -13.116 -17.675 1.00 54.88 88 PHE A CA 1
ATOM 747 C C . PHE A 1 88 ? -3.987 -12.138 -18.761 1.00 54.88 88 PHE A C 1
ATOM 749 O O . PHE A 1 88 ? -3.210 -11.335 -19.266 1.00 54.88 88 PHE A O 1
ATOM 756 N N . LEU A 1 89 ? -5.283 -12.185 -19.093 1.00 56.22 89 LEU A N 1
ATOM 757 C CA . LEU A 1 89 ? -5.953 -11.298 -20.062 1.00 56.22 89 LEU A CA 1
ATOM 758 C C . LEU A 1 89 ? -6.296 -9.906 -19.484 1.00 56.22 89 LEU A C 1
ATOM 760 O O . LEU A 1 89 ? -7.065 -9.162 -20.086 1.00 56.22 89 LEU A O 1
ATOM 764 N N . GLY A 1 90 ? -5.794 -9.571 -18.293 1.00 60.69 90 GLY A N 1
ATOM 765 C CA . GLY A 1 90 ? -6.104 -8.313 -17.614 1.00 60.69 90 GLY A CA 1
ATOM 766 C C . GLY A 1 90 ? -5.287 -7.121 -18.114 1.00 60.69 90 GLY A C 1
ATOM 767 O O . GLY A 1 90 ? -4.198 -7.273 -18.661 1.00 60.69 90 GLY A O 1
ATOM 768 N N . GLU A 1 91 ? -5.808 -5.916 -17.871 1.00 64.06 91 GLU A N 1
ATOM 769 C CA . GLU A 1 91 ? -5.174 -4.645 -18.262 1.00 64.06 91 GLU A CA 1
ATOM 770 C C . GLU A 1 91 ? -3.890 -4.336 -17.468 1.00 64.06 91 GLU A C 1
ATOM 772 O O . GLU 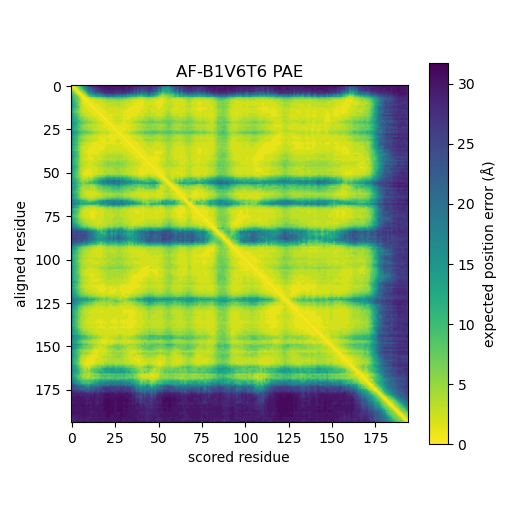A 1 91 ? -3.005 -3.635 -17.962 1.00 64.06 91 GLU A O 1
ATOM 777 N N . TYR A 1 92 ? -3.748 -4.910 -16.268 1.00 71.06 92 TYR A N 1
ATOM 778 C CA . TYR A 1 92 ? -2.634 -4.660 -15.352 1.00 71.06 92 TYR A CA 1
ATOM 779 C C . TYR A 1 92 ? -1.744 -5.891 -15.167 1.00 71.06 92 TYR A C 1
ATOM 781 O O . TYR A 1 92 ? -2.214 -7.025 -15.099 1.00 71.06 92 TYR A O 1
ATOM 789 N N . SER A 1 93 ? -0.433 -5.661 -15.033 1.00 82.06 93 SER A N 1
ATOM 790 C CA . SER A 1 93 ? 0.567 -6.718 -14.795 1.00 82.06 93 SER A CA 1
ATOM 791 C C . SER A 1 93 ? 0.731 -7.093 -13.315 1.00 82.06 93 SER A C 1
ATOM 793 O O . SER A 1 93 ? 1.636 -7.849 -12.966 1.00 82.06 93 SER A O 1
ATOM 795 N N . TYR A 1 94 ? -0.119 -6.552 -12.442 1.00 87.06 94 TYR A N 1
ATOM 796 C CA . TYR A 1 94 ? -0.132 -6.831 -11.012 1.00 87.06 94 TYR A CA 1
ATOM 797 C C . TYR A 1 94 ? -1.564 -6.821 -10.467 1.00 87.06 94 TYR A C 1
ATOM 799 O O . TYR A 1 94 ? -2.457 -6.209 -11.054 1.00 87.06 94 TYR A O 1
ATOM 807 N N . ARG A 1 95 ? -1.784 -7.488 -9.331 1.00 87.94 95 ARG A N 1
ATOM 808 C CA . ARG A 1 95 ? -3.059 -7.465 -8.604 1.00 87.94 95 ARG A CA 1
ATOM 809 C C . ARG A 1 95 ? -2.819 -7.561 -7.110 1.00 87.94 95 ARG A C 1
ATOM 811 O O . ARG A 1 95 ? -2.006 -8.364 -6.665 1.00 87.94 95 ARG A O 1
ATOM 818 N N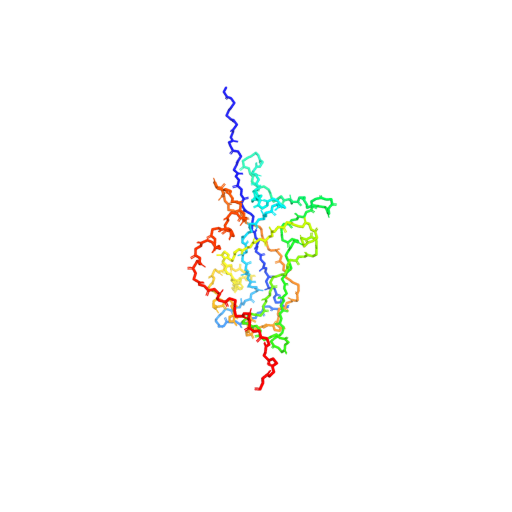 . PHE A 1 96 ? -3.589 -6.790 -6.359 1.00 90.56 96 PHE A N 1
ATOM 819 C CA . PHE A 1 96 ? -3.679 -6.928 -4.916 1.00 90.56 96 PHE A CA 1
ATOM 820 C C . PHE A 1 96 ? -4.832 -7.863 -4.546 1.00 90.56 96 PHE A C 1
ATOM 822 O O . PHE A 1 96 ? -5.934 -7.737 -5.087 1.00 90.56 96 PHE A O 1
ATOM 829 N N . ILE A 1 97 ? -4.566 -8.817 -3.661 1.00 91.06 97 ILE A N 1
ATOM 830 C CA . ILE A 1 97 ? -5.499 -9.861 -3.245 1.00 91.06 97 ILE A CA 1
ATOM 831 C C . ILE A 1 97 ? -5.526 -9.894 -1.710 1.00 91.06 97 ILE A C 1
ATOM 833 O O . ILE A 1 97 ? -4.459 -9.917 -1.094 1.00 91.06 97 ILE A O 1
ATOM 837 N N . PRO A 1 98 ? -6.714 -9.864 -1.081 1.00 94.00 98 PRO A N 1
ATOM 838 C CA . PRO A 1 98 ? -6.828 -9.999 0.367 1.00 94.00 98 PRO A CA 1
ATOM 839 C C . PRO A 1 98 ? -6.350 -11.381 0.817 1.00 94.00 98 PRO A C 1
ATOM 841 O O . PRO A 1 98 ? -6.598 -12.381 0.139 1.00 94.00 98 PRO A O 1
ATOM 844 N N . THR A 1 99 ? -5.689 -11.447 1.969 1.00 94.06 99 THR A N 1
ATOM 845 C CA . THR A 1 99 ? -5.265 -12.730 2.541 1.00 94.06 99 THR A CA 1
ATOM 846 C C . THR A 1 99 ? -6.441 -13.511 3.118 1.00 94.06 99 THR A C 1
ATOM 848 O O . THR A 1 99 ? -7.498 -12.951 3.421 1.00 94.06 99 THR A O 1
ATOM 851 N N . THR A 1 100 ? -6.263 -14.820 3.313 1.00 92.69 100 THR A N 1
ATOM 852 C CA . THR A 1 100 ? -7.291 -15.664 3.943 1.00 92.69 100 THR A CA 1
ATOM 853 C C . THR A 1 100 ? -7.624 -15.181 5.352 1.00 92.69 100 THR A C 1
ATOM 855 O O . THR A 1 100 ? -8.788 -15.172 5.723 1.00 92.69 100 THR A O 1
ATOM 858 N N . GLN A 1 101 ? -6.640 -14.676 6.105 1.00 93.38 101 GLN A N 1
ATOM 859 C CA . GLN A 1 101 ? -6.847 -14.122 7.448 1.00 93.38 101 GLN A CA 1
ATOM 860 C C . GLN A 1 101 ? -7.835 -12.950 7.441 1.00 93.38 101 GLN A C 1
ATOM 862 O O . GLN A 1 101 ? -8.693 -12.865 8.321 1.00 93.38 101 GLN A O 1
ATOM 867 N N . LEU A 1 102 ? -7.730 -12.062 6.447 1.00 94.12 102 LEU A N 1
ATOM 868 C CA . LEU A 1 102 ? -8.669 -10.960 6.273 1.00 94.12 102 LEU A CA 1
ATOM 869 C C . LEU A 1 102 ? -10.054 -11.480 5.872 1.00 94.12 102 LEU A C 1
ATOM 871 O O . LEU A 1 102 ? -11.041 -11.095 6.494 1.00 94.12 102 LEU A O 1
ATOM 875 N N . LEU A 1 103 ? -10.125 -12.381 4.888 1.00 92.94 103 LEU A N 1
ATOM 876 C CA . LEU A 1 103 ? -11.392 -12.953 4.417 1.00 92.94 103 LEU A CA 1
ATOM 877 C C . LEU A 1 103 ? -12.159 -13.666 5.542 1.00 92.94 103 LEU A C 1
ATOM 879 O O . LEU A 1 103 ? -13.354 -13.433 5.712 1.00 92.94 103 LEU A O 1
ATOM 883 N N . ASP A 1 104 ? -11.464 -14.464 6.352 1.00 92.94 104 ASP A N 1
ATOM 884 C CA . ASP A 1 104 ? -12.052 -15.238 7.449 1.00 92.94 104 ASP A CA 1
ATOM 885 C C . ASP A 1 104 ? -12.470 -14.355 8.636 1.00 92.94 104 ASP A C 1
ATOM 887 O O . ASP A 1 104 ? -13.322 -14.740 9.436 1.00 92.94 104 ASP A O 1
ATOM 891 N N . SER A 1 105 ? -11.885 -13.160 8.774 1.00 93.38 105 SER A N 1
ATOM 892 C CA . SER A 1 105 ? -12.217 -12.236 9.866 1.00 93.38 105 SER A CA 1
ATOM 893 C C . SER A 1 105 ? -13.574 -11.543 9.701 1.00 93.38 105 SER A C 1
ATOM 895 O O . SER A 1 105 ? -14.128 -11.044 10.682 1.00 93.38 105 SER A O 1
ATOM 897 N N . GLY A 1 106 ? -14.098 -11.470 8.473 1.00 92.50 106 GLY A N 1
ATOM 898 C CA . GLY A 1 106 ? -15.275 -10.665 8.135 1.00 92.50 106 GLY A CA 1
ATOM 899 C C . GLY A 1 106 ? -15.030 -9.149 8.104 1.00 92.50 106 GLY A C 1
ATOM 900 O O . GLY A 1 106 ? -15.966 -8.399 7.837 1.00 92.50 106 GLY A O 1
ATOM 901 N N . TYR A 1 107 ? -13.801 -8.689 8.361 1.00 94.81 107 TYR A N 1
ATOM 902 C CA . TYR A 1 107 ? -13.415 -7.288 8.198 1.00 94.81 107 TYR A CA 1
ATOM 903 C C . TYR A 1 107 ? -13.254 -6.967 6.712 1.00 94.81 107 TYR A C 1
ATOM 905 O O . TYR A 1 107 ? -12.923 -7.830 5.895 1.00 94.81 107 TYR A O 1
ATOM 913 N N . MET A 1 108 ? -13.440 -5.699 6.357 1.00 94.56 108 MET A N 1
ATOM 914 C CA . MET A 1 108 ? -13.245 -5.227 4.988 1.00 94.56 108 MET A CA 1
ATOM 915 C C . MET A 1 108 ? -12.018 -4.327 4.919 1.00 94.56 108 MET A C 1
ATOM 917 O O . MET A 1 108 ? -11.920 -3.355 5.660 1.00 94.56 108 MET A O 1
ATOM 921 N N . LEU A 1 109 ? -11.104 -4.616 3.994 1.00 95.06 109 LEU A N 1
ATOM 922 C CA . LEU A 1 109 ? -9.972 -3.745 3.684 1.00 95.06 109 LEU A CA 1
ATOM 923 C C . LEU A 1 109 ? -10.165 -3.151 2.292 1.00 95.06 109 LEU A C 1
ATOM 925 O O . LEU A 1 109 ? -10.144 -3.862 1.287 1.00 95.06 109 LEU A O 1
ATOM 929 N N . MET A 1 110 ? -10.335 -1.838 2.238 1.00 94.38 110 MET A N 1
ATOM 930 C CA . MET A 1 110 ? -10.323 -1.063 1.006 1.00 94.38 110 MET A CA 1
ATOM 931 C C . MET A 1 110 ? -9.024 -0.275 0.913 1.00 94.38 110 MET A C 1
ATOM 933 O O . MET A 1 110 ? -8.398 0.049 1.923 1.00 94.38 110 MET A O 1
ATOM 937 N N . PHE A 1 111 ? -8.616 0.054 -0.306 1.00 94.75 111 PHE A N 1
ATOM 938 C CA . PHE A 1 111 ? -7.459 0.904 -0.524 1.00 94.75 111 PHE A CA 1
ATOM 939 C C . PHE A 1 111 ? -7.642 1.800 -1.739 1.00 94.75 111 PHE A C 1
ATOM 941 O O . PHE A 1 111 ? -8.366 1.474 -2.680 1.00 94.75 111 PHE A O 1
ATOM 948 N N . LYS A 1 112 ? -6.923 2.918 -1.723 1.00 94.44 112 LYS A N 1
ATOM 949 C CA . LYS A 1 112 ? -6.707 3.777 -2.887 1.00 94.44 112 LYS A CA 1
ATOM 950 C C . LYS A 1 112 ? -5.221 3.861 -3.189 1.00 94.44 112 LYS A C 1
ATOM 952 O O . LYS A 1 112 ? -4.395 3.875 -2.272 1.00 94.44 112 LYS A O 1
ATOM 957 N N . VAL A 1 113 ? -4.882 3.953 -4.470 1.00 95.56 113 VAL A N 1
ATOM 958 C CA . VAL A 1 113 ? -3.523 4.319 -4.857 1.00 95.56 113 VAL A CA 1
ATOM 959 C C . VAL A 1 113 ? -3.326 5.797 -4.545 1.00 95.56 113 VAL A C 1
ATOM 961 O O . VAL A 1 113 ? -4.104 6.641 -4.979 1.00 95.56 113 VAL A O 1
ATOM 964 N N . SER A 1 114 ? -2.308 6.091 -3.743 1.00 95.94 114 SER A N 1
ATOM 965 C CA . SER A 1 114 ? -1.937 7.450 -3.357 1.00 95.94 114 SER A CA 1
ATOM 966 C C . SER A 1 114 ? -0.968 8.060 -4.368 1.00 95.94 114 SER A C 1
ATOM 968 O O . SER A 1 114 ? -1.165 9.188 -4.804 1.00 95.94 114 SER A O 1
ATOM 970 N N . LYS A 1 115 ? 0.064 7.303 -4.764 1.00 96.44 115 LYS A N 1
ATOM 971 C CA . LYS A 1 115 ? 1.068 7.727 -5.748 1.00 96.44 115 LYS A CA 1
ATOM 972 C C . LYS A 1 115 ? 1.873 6.550 -6.292 1.00 96.44 115 LYS A C 1
ATOM 974 O O . LYS A 1 115 ? 1.918 5.481 -5.674 1.00 96.44 115 LYS A O 1
ATOM 979 N N . PHE A 1 116 ? 2.565 6.798 -7.399 1.00 98.12 116 PHE A N 1
ATOM 980 C CA . PHE A 1 116 ? 3.552 5.901 -7.992 1.00 98.12 116 PHE A CA 1
ATOM 981 C C . PHE A 1 116 ? 4.930 6.553 -7.955 1.00 98.12 116 PHE A C 1
ATOM 983 O O . PHE A 1 116 ? 5.063 7.757 -8.168 1.00 98.12 116 PHE A O 1
ATOM 990 N N . THR A 1 117 ? 5.973 5.769 -7.705 1.00 98.19 117 THR A N 1
ATOM 991 C CA . THR A 1 117 ? 7.351 6.271 -7.707 1.00 98.19 117 THR A CA 1
ATOM 992 C C . THR A 1 117 ? 8.278 5.345 -8.482 1.00 98.19 117 THR A C 1
ATOM 994 O O . THR A 1 117 ? 8.033 4.144 -8.614 1.00 98.19 117 THR A O 1
ATOM 997 N N . LYS A 1 118 ? 9.371 5.911 -8.992 1.00 97.81 118 LYS A N 1
ATOM 998 C CA . LYS A 1 118 ? 10.555 5.172 -9.434 1.00 97.81 118 LYS A CA 1
ATOM 999 C C . LYS A 1 118 ? 11.767 5.637 -8.643 1.00 97.81 118 LYS A C 1
ATOM 1001 O O . LYS A 1 118 ? 11.952 6.834 -8.426 1.00 97.81 118 LYS A O 1
ATOM 1006 N N . ASP A 1 119 ? 12.610 4.695 -8.260 1.00 97.19 119 ASP A N 1
ATOM 1007 C CA . ASP A 1 119 ? 13.915 4.978 -7.683 1.00 97.19 119 ASP A CA 1
ATOM 1008 C C . ASP A 1 119 ? 14.964 4.892 -8.799 1.00 97.19 119 ASP A C 1
ATOM 1010 O O . ASP A 1 119 ? 15.144 3.840 -9.417 1.00 97.19 119 ASP A O 1
ATOM 1014 N N . VAL A 1 120 ? 15.631 6.012 -9.084 1.00 97.19 120 VAL A N 1
ATOM 1015 C CA . VAL A 1 120 ? 16.635 6.138 -10.151 1.00 97.19 120 VAL A CA 1
ATOM 1016 C C . VAL A 1 120 ? 18.034 6.172 -9.548 1.00 97.19 120 VAL A C 1
ATOM 1018 O O . VAL A 1 120 ? 18.298 6.977 -8.653 1.00 97.19 120 VAL A O 1
ATOM 1021 N N . MET A 1 121 ? 18.942 5.341 -10.062 1.00 94.88 121 MET A N 1
ATOM 1022 C CA . MET A 1 121 ? 20.348 5.345 -9.662 1.00 94.88 121 MET A CA 1
ATOM 1023 C C . MET A 1 121 ? 21.058 6.597 -10.183 1.00 94.88 121 MET A C 1
ATOM 1025 O O . MET A 1 121 ? 21.066 6.894 -11.380 1.00 94.88 121 MET A O 1
ATOM 1029 N N . LEU A 1 122 ? 21.697 7.310 -9.268 1.00 92.81 122 LEU A N 1
ATOM 1030 C CA . LEU A 1 122 ? 22.552 8.455 -9.527 1.00 92.81 122 LEU A CA 1
ATOM 1031 C C . LEU A 1 122 ? 23.998 8.005 -9.792 1.00 92.81 122 LEU A C 1
ATOM 1033 O O . LEU A 1 122 ? 24.413 6.892 -9.466 1.00 92.81 122 LEU A O 1
ATOM 1037 N N . LYS A 1 123 ? 24.800 8.899 -10.386 1.00 87.75 123 LYS A N 1
ATOM 1038 C CA . LYS A 1 123 ? 26.210 8.626 -10.733 1.00 87.75 123 LYS A CA 1
ATOM 1039 C C . LYS A 1 123 ? 27.104 8.365 -9.517 1.00 87.75 123 LYS A C 1
ATOM 1041 O O . LYS A 1 123 ? 28.168 7.776 -9.668 1.00 87.75 123 LYS A O 1
ATOM 1046 N N . ASP A 1 124 ? 26.690 8.829 -8.346 1.00 88.69 124 ASP A N 1
ATOM 1047 C CA . ASP A 1 124 ? 27.373 8.656 -7.063 1.00 88.69 124 ASP A CA 1
ATOM 1048 C C . ASP A 1 124 ? 27.018 7.328 -6.363 1.00 88.69 124 ASP A C 1
ATOM 1050 O O . ASP A 1 124 ? 27.545 7.044 -5.290 1.00 88.69 124 ASP A O 1
ATOM 1054 N N . GLY A 1 125 ? 26.167 6.497 -6.978 1.00 83.19 125 GLY A N 1
ATOM 1055 C CA . GLY A 1 125 ? 25.762 5.193 -6.455 1.00 83.19 125 GLY A CA 1
ATOM 1056 C C . GLY A 1 125 ? 24.553 5.232 -5.518 1.00 83.19 125 GLY A C 1
ATOM 1057 O O . GLY A 1 125 ? 24.119 4.169 -5.075 1.00 83.19 125 GLY A O 1
ATOM 1058 N N . PHE A 1 126 ? 23.986 6.409 -5.237 1.00 89.88 126 PHE A N 1
ATOM 1059 C CA . PHE A 1 126 ? 22.746 6.538 -4.467 1.00 89.88 126 PHE A CA 1
ATOM 1060 C C . PHE A 1 126 ? 21.512 6.460 -5.371 1.00 89.88 126 PHE A C 1
ATOM 1062 O O . PHE A 1 126 ? 21.579 6.750 -6.562 1.00 89.88 126 PHE A O 1
ATOM 1069 N N . SER A 1 127 ? 20.362 6.101 -4.800 1.00 91.44 127 SER A N 1
ATOM 1070 C CA . SER A 1 127 ? 19.079 6.110 -5.510 1.00 91.44 127 SER A CA 1
ATOM 1071 C C . SER A 1 127 ? 18.253 7.329 -5.098 1.00 91.44 127 SER A C 1
ATOM 1073 O O . SER A 1 127 ? 18.143 7.648 -3.913 1.00 91.44 127 SER A O 1
ATOM 1075 N N . LYS A 1 128 ? 17.645 8.005 -6.074 1.00 95.31 128 LYS A N 1
ATOM 1076 C CA . LYS A 1 128 ? 16.697 9.103 -5.856 1.00 95.31 128 LYS A CA 1
ATOM 1077 C C . LYS A 1 128 ? 15.286 8.644 -6.196 1.00 95.31 128 LYS A C 1
ATOM 1079 O O . LYS A 1 128 ? 15.044 8.208 -7.318 1.00 95.31 128 LYS A O 1
ATOM 1084 N N . SER A 1 129 ? 14.360 8.817 -5.255 1.00 96.44 129 SER A N 1
ATOM 1085 C CA . SER A 1 129 ? 12.940 8.562 -5.495 1.00 96.44 129 SER A CA 1
ATOM 1086 C C . SER A 1 129 ? 12.296 9.726 -6.241 1.00 96.44 129 SER A C 1
ATOM 1088 O O . SER A 1 129 ? 12.497 10.892 -5.885 1.00 96.44 129 SER A O 1
ATOM 1090 N N . ILE A 1 130 ? 11.550 9.412 -7.294 1.00 97.56 130 ILE A N 1
ATOM 1091 C CA . ILE A 1 130 ? 10.869 10.369 -8.164 1.00 97.56 130 ILE A CA 1
ATOM 1092 C C . ILE A 1 130 ? 9.428 9.897 -8.333 1.00 97.56 130 ILE A C 1
ATOM 1094 O O . ILE A 1 130 ? 9.191 8.748 -8.705 1.00 97.56 130 ILE A O 1
ATOM 1098 N N . GLU A 1 131 ? 8.473 10.781 -8.057 1.00 98.12 131 GLU A N 1
ATOM 1099 C CA . GLU A 1 131 ? 7.059 10.528 -8.329 1.00 98.12 131 GLU A CA 1
ATOM 1100 C C . GLU A 1 131 ? 6.805 10.495 -9.838 1.00 98.12 131 GLU A C 1
ATOM 1102 O O . GLU A 1 131 ? 7.373 11.290 -10.591 1.00 98.12 131 GLU A O 1
ATOM 1107 N N . ILE A 1 132 ? 5.994 9.539 -10.277 1.00 98.12 132 ILE A N 1
ATOM 1108 C CA . ILE A 1 132 ? 5.652 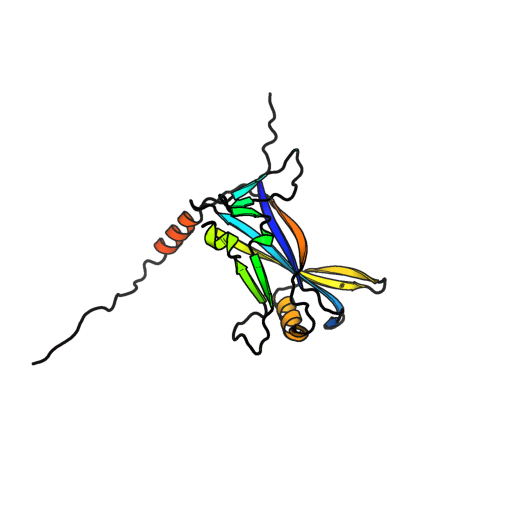9.322 -11.682 1.00 98.12 132 ILE A CA 1
ATOM 1109 C C . ILE A 1 132 ? 4.152 9.111 -11.834 1.00 98.12 132 ILE A C 1
ATOM 1111 O O . ILE A 1 132 ? 3.460 8.713 -10.901 1.00 98.12 132 ILE A O 1
ATOM 1115 N N . GLU A 1 133 ? 3.665 9.330 -13.048 1.00 97.69 133 GLU A N 1
ATOM 1116 C CA . GLU A 1 133 ? 2.285 9.029 -13.413 1.00 97.69 133 GLU A CA 1
ATOM 1117 C C . GLU A 1 133 ? 2.039 7.515 -13.481 1.00 97.69 133 GLU A C 1
ATOM 1119 O O . GLU A 1 133 ? 2.929 6.735 -13.846 1.00 97.69 133 GLU A O 1
ATOM 1124 N N . GLU A 1 134 ? 0.792 7.101 -13.245 1.00 95.25 134 GLU A N 1
ATOM 1125 C CA . GLU A 1 134 ? 0.358 5.702 -13.378 1.00 95.25 134 GLU A CA 1
ATOM 1126 C C . GLU A 1 134 ? 0.714 5.116 -14.754 1.00 95.25 134 GLU A C 1
ATOM 1128 O O . GLU A 1 134 ? 1.180 3.981 -14.868 1.00 95.25 134 GLU A O 1
ATOM 1133 N N . ALA A 1 135 ? 0.536 5.905 -15.818 1.00 94.62 135 ALA A N 1
ATOM 1134 C CA . ALA A 1 135 ? 0.837 5.480 -17.180 1.00 94.62 135 ALA A CA 1
ATOM 1135 C C . ALA A 1 135 ? 2.326 5.139 -17.373 1.00 94.62 135 ALA A C 1
ATOM 1137 O O . ALA A 1 135 ? 2.652 4.175 -18.069 1.00 94.62 135 ALA A O 1
ATOM 1138 N N . GLU A 1 136 ? 3.234 5.898 -16.748 1.00 96.50 136 GLU A N 1
ATOM 1139 C CA . GLU A 1 136 ? 4.668 5.603 -16.793 1.00 96.50 136 GLU A CA 1
ATOM 1140 C C . GLU A 1 136 ? 4.998 4.365 -15.961 1.00 96.50 136 GLU A C 1
ATOM 1142 O O . GLU A 1 136 ? 5.731 3.499 -16.443 1.00 96.50 136 GLU A O 1
ATOM 1147 N N . PHE A 1 137 ? 4.421 4.239 -14.763 1.00 96.06 137 PHE A N 1
ATOM 1148 C CA . PHE A 1 137 ? 4.585 3.054 -13.920 1.00 96.06 137 PHE A CA 1
ATOM 1149 C C . PHE A 1 137 ? 4.171 1.780 -14.668 1.00 96.06 137 PHE A C 1
ATOM 1151 O O . PHE A 1 137 ? 4.944 0.822 -14.769 1.00 96.06 137 PHE A O 1
ATOM 1158 N N . ASN A 1 138 ? 2.975 1.795 -15.260 1.00 92.38 138 ASN A N 1
ATOM 1159 C CA . ASN A 1 138 ? 2.438 0.670 -16.015 1.00 92.38 138 ASN A CA 1
ATOM 1160 C C . ASN A 1 138 ? 3.297 0.360 -17.246 1.00 92.38 138 ASN A C 1
ATOM 1162 O O . ASN A 1 138 ? 3.511 -0.813 -17.550 1.00 92.38 138 ASN A O 1
ATOM 1166 N N . ASP A 1 139 ? 3.845 1.363 -17.939 1.00 93.50 139 ASP A N 1
ATOM 1167 C CA . ASP A 1 139 ? 4.750 1.119 -19.066 1.00 93.50 139 ASP A CA 1
ATOM 1168 C C . ASP A 1 139 ? 6.074 0.473 -18.628 1.00 93.50 139 ASP A C 1
ATOM 1170 O O . ASP A 1 139 ? 6.511 -0.492 -19.266 1.00 93.50 139 ASP A O 1
ATOM 1174 N N . ILE A 1 140 ? 6.674 0.933 -17.522 1.00 94.38 140 ILE A N 1
ATOM 1175 C CA . ILE A 1 140 ? 7.883 0.327 -16.938 1.00 94.38 140 ILE A CA 1
ATOM 1176 C C . ILE A 1 140 ? 7.605 -1.132 -16.576 1.00 94.38 140 ILE A C 1
ATOM 1178 O O . ILE A 1 140 ? 8.331 -2.023 -17.029 1.00 94.38 140 ILE A O 1
ATOM 1182 N N . MET A 1 141 ? 6.543 -1.379 -15.810 1.00 91.31 141 MET A N 1
ATOM 1183 C CA . MET A 1 141 ? 6.155 -2.713 -15.358 1.00 91.31 141 MET A CA 1
ATOM 1184 C C . MET A 1 141 ? 5.922 -3.649 -16.550 1.00 91.31 141 MET A C 1
ATOM 1186 O O . MET A 1 141 ? 6.492 -4.736 -16.644 1.00 91.31 141 MET A O 1
ATOM 1190 N N . ARG A 1 142 ? 5.155 -3.182 -17.537 1.00 88.69 142 ARG A N 1
ATOM 1191 C CA . ARG A 1 142 ? 4.777 -3.943 -18.729 1.00 88.69 142 ARG A CA 1
ATOM 1192 C C . ARG A 1 142 ? 5.961 -4.274 -19.636 1.00 88.69 142 ARG A C 1
ATOM 1194 O O . ARG A 1 142 ? 5.953 -5.340 -20.258 1.00 88.69 142 ARG A O 1
ATOM 1201 N N . LYS A 1 143 ? 6.928 -3.368 -19.796 1.00 90.31 143 LYS A N 1
ATOM 1202 C CA . LYS A 1 143 ? 8.106 -3.578 -20.660 1.00 90.31 143 LYS A CA 1
ATOM 1203 C C . LYS A 1 143 ? 9.197 -4.406 -19.988 1.00 90.31 143 LYS A C 1
ATOM 1205 O O . LYS A 1 143 ? 9.991 -5.017 -20.695 1.00 90.31 143 LYS A O 1
ATOM 1210 N N . ASN A 1 144 ? 9.215 -4.453 -18.656 1.00 89.50 144 ASN A N 1
ATOM 1211 C CA . ASN A 1 144 ? 10.300 -5.058 -17.884 1.00 89.50 144 ASN A CA 1
ATOM 1212 C C . ASN A 1 144 ? 9.831 -6.190 -16.963 1.00 89.50 144 ASN A C 1
ATOM 1214 O O . ASN A 1 144 ? 10.567 -6.601 -16.080 1.00 89.50 144 ASN A O 1
ATOM 1218 N N . LEU A 1 145 ? 8.629 -6.727 -17.162 1.00 85.81 145 LEU A N 1
ATOM 1219 C CA . LEU A 1 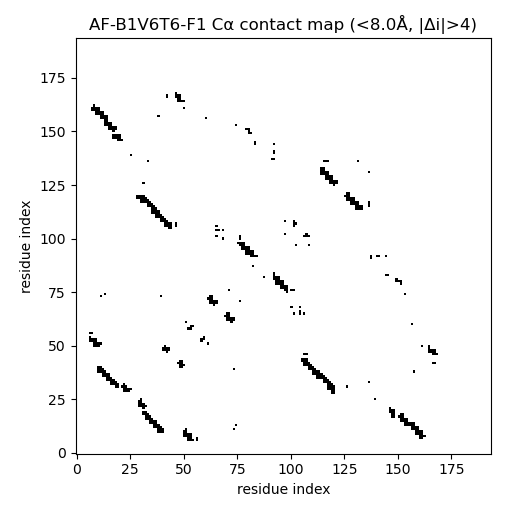145 ? 7.994 -7.672 -16.244 1.00 85.81 145 LEU A CA 1
ATOM 1220 C C . LEU A 1 145 ? 8.906 -8.826 -15.778 1.00 85.81 145 LEU A C 1
ATOM 1222 O O . LEU A 1 145 ? 8.993 -9.105 -14.587 1.00 85.81 145 LEU A O 1
ATOM 1226 N N . GLY A 1 146 ? 9.652 -9.439 -16.704 1.00 85.25 146 GLY A N 1
ATOM 1227 C CA . GLY A 1 146 ? 10.545 -10.569 -16.417 1.00 85.25 146 GLY A CA 1
ATOM 1228 C C . GLY A 1 146 ? 11.802 -10.234 -15.602 1.00 85.25 146 GLY A C 1
ATOM 1229 O O . GLY A 1 146 ? 12.580 -11.138 -15.291 1.00 85.25 146 GLY A O 1
ATOM 1230 N N . VAL A 1 147 ? 12.039 -8.960 -15.270 1.00 90.50 147 VAL A N 1
ATOM 1231 C CA . VAL A 1 147 ? 13.193 -8.540 -14.458 1.00 90.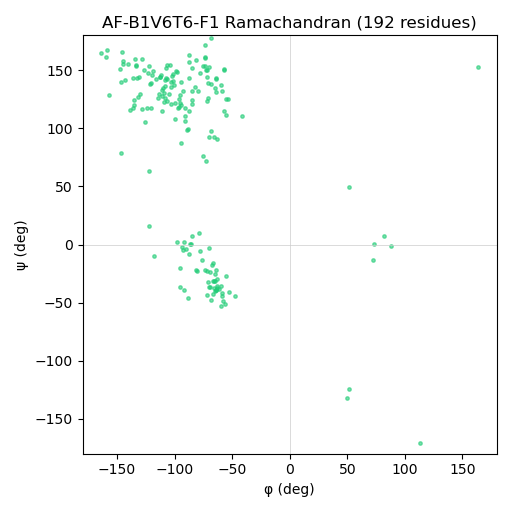50 147 VAL A CA 1
ATOM 1232 C C . VAL A 1 147 ? 12.850 -8.405 -12.976 1.00 90.50 147 VAL A C 1
ATOM 1234 O O . VAL A 1 147 ? 13.764 -8.443 -12.148 1.00 90.50 147 VAL A O 1
ATOM 1237 N N . PHE A 1 148 ? 11.567 -8.262 -12.631 1.00 91.06 148 PHE A N 1
ATOM 1238 C CA . PHE A 1 148 ? 11.112 -8.115 -11.251 1.00 91.06 148 PHE A CA 1
ATOM 1239 C C . PHE A 1 148 ? 11.226 -9.425 -10.468 1.00 91.06 148 PHE A C 1
ATOM 1241 O O . PHE A 1 148 ? 11.187 -10.524 -11.022 1.00 91.06 148 PHE A O 1
ATOM 1248 N N . LYS A 1 149 ? 11.449 -9.309 -9.159 1.00 90.25 149 LYS A N 1
ATOM 1249 C CA . LYS A 1 149 ? 11.330 -10.437 -8.232 1.00 90.25 149 LYS A CA 1
ATOM 1250 C C . LYS A 1 149 ? 9.854 -10.689 -7.950 1.00 90.25 149 LYS A C 1
ATOM 1252 O O . LYS A 1 149 ? 9.088 -9.742 -7.831 1.00 90.25 149 LYS A O 1
ATOM 1257 N N . ASP A 1 150 ? 9.508 -11.951 -7.734 1.00 82.19 150 ASP A N 1
ATOM 1258 C CA . ASP A 1 150 ? 8.121 -12.356 -7.474 1.00 82.19 150 ASP A CA 1
ATOM 1259 C C . ASP A 1 150 ? 7.593 -11.788 -6.146 1.00 82.19 150 ASP A C 1
ATOM 1261 O O . ASP A 1 150 ? 6.411 -11.491 -6.012 1.00 82.19 150 ASP A O 1
ATOM 1265 N N . LYS A 1 151 ? 8.482 -11.604 -5.158 1.00 83.50 151 LYS A N 1
ATOM 1266 C CA . LYS A 1 151 ? 8.126 -11.066 -3.842 1.00 83.50 151 LYS A CA 1
ATOM 1267 C C . LYS A 1 151 ? 8.265 -9.544 -3.797 1.00 83.50 151 LYS A C 1
ATOM 1269 O O . LYS A 1 151 ? 9.378 -9.013 -3.877 1.00 83.50 151 LYS A O 1
ATOM 1274 N N . ILE A 1 152 ? 7.142 -8.872 -3.561 1.00 90.38 152 ILE A N 1
ATOM 1275 C CA . ILE A 1 152 ? 7.071 -7.435 -3.280 1.00 90.38 152 ILE A CA 1
ATOM 1276 C C . ILE A 1 152 ? 7.610 -7.139 -1.879 1.00 90.38 152 ILE A C 1
ATOM 1278 O O . ILE A 1 152 ? 7.460 -7.939 -0.951 1.00 90.38 152 ILE A O 1
ATOM 1282 N N . ARG A 1 153 ? 8.279 -5.994 -1.725 1.00 91.81 153 ARG A N 1
ATOM 1283 C CA . ARG A 1 153 ? 8.784 -5.519 -0.431 1.00 91.81 153 ARG A CA 1
ATOM 1284 C C . ARG A 1 153 ? 7.967 -4.334 0.052 1.00 91.81 153 ARG A C 1
ATOM 1286 O O . ARG A 1 153 ? 7.640 -3.463 -0.743 1.00 91.81 153 ARG A O 1
ATOM 1293 N N . ILE A 1 154 ? 7.718 -4.270 1.353 1.00 94.81 154 ILE A N 1
ATOM 1294 C CA . ILE A 1 154 ? 7.216 -3.054 1.991 1.00 94.81 154 ILE A CA 1
ATOM 1295 C C . ILE A 1 154 ? 8.415 -2.174 2.318 1.00 94.81 154 ILE A C 1
ATOM 1297 O O . ILE A 1 154 ? 9.344 -2.623 2.992 1.00 94.81 154 ILE A O 1
ATOM 1301 N N . LYS A 1 155 ? 8.432 -0.957 1.775 1.00 92.00 155 LYS A N 1
ATOM 1302 C CA . LYS A 1 155 ? 9.560 -0.025 1.912 1.00 92.00 155 LYS A CA 1
ATOM 1303 C C . LYS A 1 155 ? 9.365 0.960 3.059 1.00 92.00 155 LYS A C 1
ATOM 1305 O O . LYS A 1 155 ? 10.329 1.302 3.735 1.00 92.00 155 LYS A O 1
ATOM 1310 N N . SER A 1 156 ? 8.133 1.405 3.271 1.00 93.06 156 SER A N 1
ATOM 1311 C CA . SER A 1 156 ? 7.768 2.372 4.303 1.00 93.06 156 SER A CA 1
ATOM 1312 C C . SER A 1 156 ? 6.272 2.279 4.616 1.00 93.06 156 SER A C 1
ATOM 1314 O O . SER A 1 156 ? 5.499 1.747 3.809 1.00 93.06 156 SER A O 1
ATOM 1316 N N . TYR A 1 157 ? 5.872 2.807 5.775 1.00 94.06 157 TYR A N 1
ATOM 1317 C CA . TYR A 1 157 ? 4.479 3.129 6.077 1.00 94.06 157 TYR A CA 1
ATOM 1318 C C . TYR A 1 157 ? 4.261 4.643 5.981 1.00 94.06 157 TYR A C 1
ATOM 1320 O O . TYR A 1 157 ? 5.189 5.438 6.146 1.00 94.06 157 TYR A O 1
ATOM 1328 N N . ILE A 1 158 ? 3.023 5.038 5.711 1.00 94.81 158 ILE A N 1
ATOM 1329 C CA . ILE A 1 158 ? 2.567 6.426 5.711 1.00 94.81 158 ILE A CA 1
ATOM 1330 C C . ILE A 1 158 ? 1.318 6.560 6.575 1.00 94.81 158 ILE A C 1
ATOM 1332 O O . ILE A 1 158 ? 0.589 5.591 6.799 1.00 94.81 158 ILE A O 1
ATOM 1336 N N . THR A 1 159 ? 1.045 7.781 7.013 1.00 94.75 159 THR A N 1
ATOM 1337 C CA . THR A 1 159 ? -0.179 8.127 7.729 1.00 94.75 159 THR A CA 1
ATOM 1338 C C . THR A 1 159 ? -0.921 9.239 6.999 1.00 94.75 159 THR A C 1
ATOM 1340 O O . THR A 1 159 ? -0.321 10.110 6.367 1.00 94.75 159 THR A O 1
ATOM 1343 N N . GLN A 1 160 ? -2.247 9.208 7.079 1.00 94.25 160 GLN A N 1
ATOM 1344 C CA . GLN A 1 160 ? -3.119 10.315 6.699 1.00 94.25 160 GLN A CA 1
ATOM 1345 C C . GLN A 1 160 ? -3.981 10.651 7.908 1.00 94.25 160 GLN A C 1
ATOM 1347 O O . GLN A 1 160 ? -4.746 9.799 8.352 1.00 94.25 160 GLN A O 1
ATOM 1352 N N . GLU A 1 161 ? -3.848 11.866 8.439 1.00 92.94 161 GLU A N 1
ATOM 1353 C CA . GLU A 1 161 ? -4.724 12.342 9.511 1.00 92.94 161 GLU A CA 1
ATOM 1354 C C . GLU A 1 161 ? -6.182 12.332 9.031 1.00 92.94 161 GLU A C 1
ATOM 1356 O O . GLU A 1 161 ? -6.472 12.661 7.877 1.00 92.94 161 GLU A O 1
ATOM 1361 N N . ALA A 1 162 ? -7.076 11.873 9.900 1.00 90.25 162 ALA A N 1
ATOM 1362 C CA . ALA A 1 162 ? -8.489 11.688 9.624 1.00 90.25 162 ALA A CA 1
ATOM 1363 C C . ALA A 1 162 ? -9.311 12.377 10.715 1.00 90.25 162 ALA A C 1
ATOM 1365 O O . ALA A 1 162 ? -9.274 11.990 11.884 1.00 90.25 162 ALA A O 1
ATOM 1366 N N . ASP A 1 163 ? -10.077 13.383 10.304 1.00 86.62 163 ASP A N 1
ATOM 1367 C CA . ASP A 1 163 ? -11.050 14.072 11.157 1.00 86.62 163 ASP A CA 1
ATOM 1368 C C . ASP A 1 163 ? -12.454 13.459 11.049 1.00 86.62 163 ASP A C 1
ATOM 1370 O O . ASP A 1 163 ? -13.376 13.854 11.766 1.00 86.62 163 ASP A O 1
ATOM 1374 N N . ASP A 1 164 ? -12.608 12.486 10.154 1.00 86.06 164 ASP A N 1
ATOM 1375 C CA . ASP A 1 164 ? -13.842 11.810 9.804 1.00 86.06 164 ASP A CA 1
ATOM 1376 C C . ASP A 1 164 ? -13.740 10.295 10.012 1.00 86.06 164 ASP A C 1
ATOM 1378 O O . ASP A 1 164 ? -12.665 9.703 9.956 1.00 86.06 164 ASP A O 1
ATOM 1382 N N . THR A 1 165 ? -14.888 9.665 10.245 1.00 82.56 165 THR A N 1
ATOM 1383 C CA . THR A 1 165 ? -15.056 8.208 10.230 1.00 82.56 165 THR A CA 1
ATOM 1384 C C . THR A 1 165 ? -16.251 7.873 9.367 1.00 82.56 165 THR A C 1
ATOM 1386 O O . THR A 1 165 ? -17.259 8.583 9.404 1.00 82.56 165 THR A O 1
ATOM 1389 N N . GLU A 1 166 ? -16.173 6.767 8.646 1.00 86.94 166 GLU A N 1
ATOM 1390 C CA . GLU A 1 166 ? -17.236 6.341 7.743 1.00 86.94 166 GLU A CA 1
ATOM 1391 C C . GLU A 1 166 ? -17.805 4.976 8.147 1.00 86.94 166 GLU A C 1
ATOM 1393 O O . GLU A 1 166 ? -17.080 4.123 8.660 1.00 86.94 166 GLU A O 1
ATOM 1398 N N . ASN A 1 167 ? -19.093 4.743 7.869 1.00 89.12 167 ASN A N 1
ATOM 1399 C CA . ASN A 1 167 ? -19.651 3.395 7.830 1.00 89.12 167 ASN A CA 1
ATOM 1400 C C . ASN A 1 167 ? -19.837 2.963 6.367 1.00 89.12 167 ASN A C 1
ATOM 1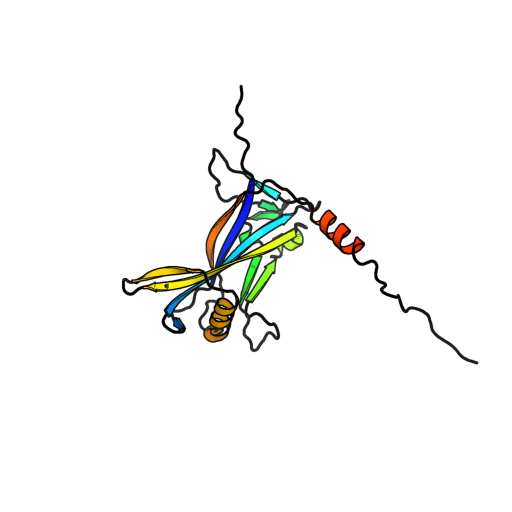402 O O . ASN A 1 167 ? -20.536 3.620 5.587 1.00 89.12 167 ASN A O 1
ATOM 1406 N N . ILE A 1 168 ? -19.193 1.865 5.970 1.00 87.75 168 ILE A N 1
ATOM 1407 C CA . ILE A 1 168 ? -19.190 1.422 4.570 1.00 87.75 168 ILE A CA 1
ATOM 1408 C C . ILE A 1 168 ? -20.579 0.976 4.098 1.00 87.75 168 ILE A C 1
ATOM 1410 O O . ILE A 1 168 ? -20.932 1.171 2.931 1.00 87.75 168 ILE A O 1
ATOM 1414 N N . PHE A 1 169 ? -21.404 0.434 4.995 1.00 86.44 169 PHE A N 1
ATOM 1415 C CA . PHE A 1 169 ? -22.744 -0.031 4.652 1.00 86.44 169 PHE A CA 1
ATOM 1416 C C . PHE A 1 169 ? -23.696 1.131 4.364 1.00 86.44 169 PHE A C 1
ATOM 1418 O O . PHE A 1 169 ? -24.517 1.029 3.454 1.00 86.44 169 PHE A O 1
ATOM 1425 N N . GLU A 1 170 ? -23.532 2.277 5.026 1.00 78.38 170 GLU A N 1
ATOM 1426 C CA . GLU A 1 170 ? -24.302 3.486 4.705 1.00 78.38 170 GLU A CA 1
ATOM 1427 C C . GLU A 1 170 ? -23.995 3.997 3.288 1.00 78.38 170 GLU A C 1
ATOM 1429 O O . GLU A 1 170 ? -24.907 4.362 2.540 1.00 78.38 170 GLU A O 1
ATOM 1434 N N . LYS A 1 171 ? -22.728 3.938 2.856 1.00 72.88 171 LYS A N 1
ATOM 1435 C CA . LYS A 1 171 ? -22.337 4.296 1.481 1.00 72.88 171 LYS A CA 1
ATOM 1436 C C . LYS A 1 171 ? -22.934 3.353 0.434 1.00 72.88 171 LYS A C 1
ATOM 1438 O O . LYS A 1 171 ? -23.389 3.815 -0.614 1.00 72.88 171 LYS A O 1
ATOM 1443 N N . LEU A 1 172 ? -22.968 2.050 0.717 1.00 67.62 172 LEU A N 1
ATOM 1444 C CA . LEU A 1 172 ? -23.578 1.039 -0.159 1.00 67.62 172 LEU A CA 1
ATOM 1445 C C . LEU A 1 172 ? -25.097 1.249 -0.314 1.00 67.62 172 LEU A C 1
ATOM 1447 O O . LEU A 1 172 ? -25.639 1.128 -1.418 1.00 67.62 172 LEU A O 1
ATOM 1451 N N . VAL A 1 173 ? -25.788 1.631 0.763 1.00 58.88 173 VAL A N 1
ATOM 1452 C CA . VAL A 1 173 ? -27.233 1.928 0.743 1.00 58.88 173 VAL A CA 1
ATOM 1453 C C . VAL A 1 173 ? -27.539 3.221 -0.031 1.00 58.88 173 VAL A C 1
ATOM 1455 O O . VAL A 1 173 ? -28.512 3.294 -0.786 1.00 58.88 173 VAL A O 1
ATOM 1458 N N . ILE A 1 174 ? -26.684 4.240 0.068 1.00 51.75 174 ILE A N 1
ATOM 1459 C CA . ILE A 1 174 ? -26.843 5.477 -0.718 1.00 51.75 174 ILE A CA 1
ATOM 1460 C C .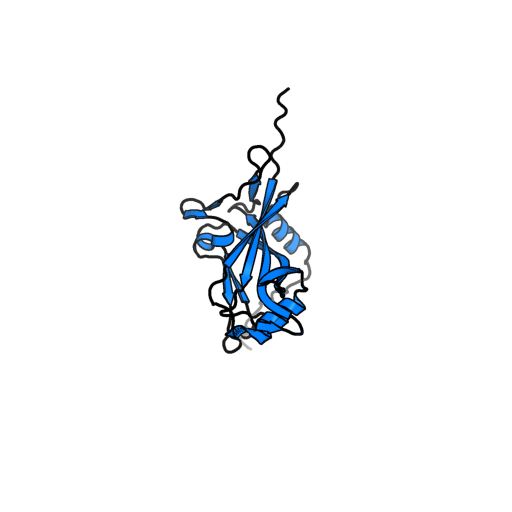 ILE A 1 174 ? -26.570 5.223 -2.213 1.00 51.75 174 ILE A C 1
ATOM 1462 O O . ILE A 1 174 ? -27.267 5.764 -3.074 1.00 51.75 174 ILE A O 1
ATOM 1466 N N . GLY A 1 175 ? -25.605 4.358 -2.544 1.00 39.22 175 GLY A N 1
ATOM 1467 C CA . GLY A 1 175 ? -25.323 3.953 -3.926 1.00 39.22 175 GLY A CA 1
ATOM 1468 C C . GLY A 1 175 ? -26.478 3.201 -4.599 1.00 39.22 175 GLY A C 1
ATOM 1469 O O . GLY A 1 175 ? -26.744 3.412 -5.780 1.00 39.22 175 GLY A O 1
ATOM 1470 N N . THR A 1 176 ? -27.216 2.382 -3.846 1.00 39.41 176 THR A N 1
ATOM 1471 C CA . THR A 1 176 ? -28.369 1.615 -4.360 1.00 39.41 176 THR A CA 1
ATOM 1472 C C . THR A 1 176 ? -29.656 2.435 -4.459 1.00 39.41 176 THR A C 1
ATOM 1474 O O . THR A 1 176 ? -30.515 2.136 -5.285 1.00 39.41 176 THR A O 1
ATOM 1477 N N . THR A 1 177 ? -29.787 3.521 -3.694 1.00 39.53 177 THR A N 1
ATOM 1478 C CA . THR A 1 177 ? -30.964 4.409 -3.741 1.00 39.53 177 THR A CA 1
ATOM 1479 C C . THR A 1 177 ? -30.861 5.527 -4.788 1.00 39.53 177 THR A C 1
ATOM 1481 O O . THR A 1 177 ? -31.861 6.188 -5.070 1.00 39.53 177 THR A O 1
ATOM 1484 N N . ARG A 1 178 ? -29.696 5.714 -5.435 1.00 38.56 178 ARG A N 1
ATOM 1485 C CA . ARG A 1 178 ? -29.497 6.686 -6.533 1.00 38.56 178 ARG A CA 1
ATOM 1486 C C . ARG A 1 178 ? -29.566 6.116 -7.958 1.00 38.56 178 ARG A C 1
ATOM 1488 O O . ARG A 1 178 ? -29.458 6.895 -8.901 1.00 38.56 178 ARG A O 1
ATOM 1495 N N . SER A 1 179 ? -29.842 4.821 -8.143 1.00 37.28 179 SER A N 1
ATOM 1496 C CA . SER A 1 179 ? -30.219 4.254 -9.451 1.00 37.28 179 SER A CA 1
ATOM 1497 C C . SER A 1 179 ? -31.579 3.553 -9.401 1.00 37.28 179 SER A C 1
ATOM 1499 O O . SER A 1 179 ? -31.709 2.357 -9.649 1.00 37.28 179 SER A O 1
ATOM 1501 N N . GLY A 1 180 ? -32.629 4.320 -9.120 1.00 35.59 180 GLY A N 1
ATOM 1502 C CA . GLY A 1 180 ? -33.974 3.964 -9.561 1.00 35.59 180 GLY A CA 1
ATOM 1503 C C . GLY A 1 180 ? -34.109 4.179 -11.071 1.00 35.59 180 GLY A C 1
ATOM 1504 O O . GLY A 1 180 ? -34.749 5.134 -11.489 1.00 35.59 180 GLY A O 1
ATOM 1505 N N . ILE A 1 181 ? -33.480 3.327 -11.885 1.00 33.22 181 ILE A N 1
ATOM 1506 C CA . ILE A 1 181 ? -33.834 3.118 -13.297 1.00 33.22 181 ILE A CA 1
ATOM 1507 C C . ILE A 1 181 ? -33.831 1.606 -13.517 1.00 33.22 181 ILE A C 1
ATOM 1509 O O . ILE A 1 181 ? -32.880 0.918 -13.156 1.00 33.22 181 ILE A O 1
ATOM 1513 N N . GLY A 1 182 ? -34.967 1.110 -14.004 1.00 36.69 182 GLY A N 1
ATOM 1514 C CA . GLY A 1 182 ? -35.413 -0.269 -13.874 1.00 36.69 182 GLY A CA 1
ATOM 1515 C C . GLY A 1 182 ? -34.474 -1.315 -14.465 1.00 36.69 182 GLY A C 1
ATOM 1516 O O . GLY A 1 182 ? -34.085 -1.244 -15.626 1.00 36.69 182 GLY A O 1
ATOM 1517 N N . ALA A 1 183 ? -34.217 -2.353 -13.676 1.00 30.78 183 ALA A N 1
ATOM 1518 C CA . ALA A 1 183 ? -34.052 -3.687 -14.219 1.00 30.78 183 ALA A CA 1
ATOM 1519 C C . ALA A 1 183 ? -35.447 -4.320 -14.238 1.00 30.78 183 ALA A C 1
ATOM 1521 O O . ALA A 1 183 ? -35.964 -4.759 -13.209 1.00 30.78 183 ALA A O 1
ATOM 1522 N N . GLU A 1 184 ? -36.087 -4.295 -15.407 1.00 30.36 184 GLU A N 1
ATOM 1523 C CA . GLU A 1 184 ? -37.207 -5.180 -15.694 1.00 30.36 184 GLU A CA 1
ATOM 1524 C C . GLU A 1 184 ? -36.737 -6.618 -15.456 1.00 30.36 184 GLU A C 1
ATOM 1526 O O . GLU A 1 184 ? -35.898 -7.156 -16.181 1.00 30.36 184 GLU A O 1
ATOM 1531 N N . PHE A 1 185 ? -37.281 -7.249 -14.420 1.00 30.27 185 PHE A N 1
ATOM 1532 C CA . PHE A 1 185 ? -37.282 -8.696 -14.315 1.00 30.27 185 PHE A CA 1
ATOM 1533 C C . PHE A 1 185 ? -38.164 -9.230 -15.447 1.00 30.27 185 PHE A C 1
ATOM 1535 O O . PHE A 1 185 ? -39.379 -9.356 -15.300 1.00 30.27 185 PHE A O 1
ATOM 1542 N N . SER A 1 186 ? -37.564 -9.541 -16.593 1.00 33.91 186 SER A N 1
ATOM 1543 C CA . SER A 1 186 ? -38.197 -10.415 -17.576 1.00 33.91 186 SER A CA 1
ATOM 1544 C C . SER A 1 186 ? -38.209 -11.827 -17.000 1.00 33.91 186 SER A C 1
ATOM 1546 O O . SER A 1 186 ? -37.250 -12.585 -17.108 1.00 33.91 186 SER A O 1
ATOM 1548 N N . ASN A 1 187 ? -39.302 -12.164 -16.319 1.00 37.19 187 ASN A N 1
ATOM 1549 C CA . ASN A 1 187 ? -39.569 -13.533 -15.912 1.00 37.19 187 ASN A CA 1
ATOM 1550 C C . ASN A 1 187 ? -41.073 -13.823 -15.933 1.00 37.19 187 ASN A C 1
ATOM 1552 O O . ASN A 1 187 ? -41.725 -13.813 -14.897 1.00 37.19 187 ASN A O 1
ATOM 1556 N N . VAL A 1 188 ? -41.618 -14.074 -17.125 1.00 34.06 188 VAL A N 1
ATOM 1557 C CA . VAL A 1 188 ? -42.858 -14.831 -17.382 1.00 34.06 188 VAL A CA 1
ATOM 1558 C C . VAL A 1 188 ? -42.722 -15.315 -18.832 1.00 34.06 188 VAL A C 1
ATOM 1560 O O . VAL A 1 188 ? -42.413 -14.512 -19.700 1.00 34.06 188 VAL A O 1
ATOM 1563 N N . GLY A 1 189 ? -42.880 -16.566 -19.233 1.00 32.44 189 GLY A N 1
ATOM 1564 C CA . GLY A 1 189 ? -43.437 -17.769 -18.641 1.00 32.44 189 GLY A CA 1
ATOM 1565 C C . GLY A 1 189 ? -43.656 -18.730 -19.818 1.00 32.44 189 GLY A C 1
ATOM 1566 O O . GLY A 1 189 ? -43.793 -18.292 -20.962 1.00 32.44 189 GLY A O 1
ATOM 1567 N N . GLY A 1 190 ? -43.616 -20.037 -19.562 1.00 36.06 190 GLY A N 1
ATOM 1568 C CA . GLY A 1 190 ? -43.849 -21.041 -20.596 1.00 36.06 190 GLY A CA 1
ATOM 1569 C C . GLY A 1 190 ? -45.209 -20.871 -21.272 1.00 36.06 190 GLY A C 1
ATOM 1570 O O . GLY A 1 190 ? -46.171 -20.436 -20.643 1.00 36.06 190 GLY A O 1
ATOM 1571 N N . ASN A 1 191 ? -45.293 -21.264 -22.540 1.00 35.47 191 ASN A N 1
ATOM 1572 C CA . ASN A 1 191 ? -46.573 -21.488 -23.190 1.00 35.47 191 ASN A CA 1
ATOM 1573 C C . ASN A 1 191 ? -46.586 -22.903 -23.778 1.00 35.47 191 ASN A C 1
ATOM 1575 O O . ASN A 1 191 ? -45.911 -23.190 -24.766 1.00 35.47 191 ASN A O 1
ATOM 1579 N N . ASN A 1 192 ? -47.329 -23.783 -23.102 1.00 37.94 192 ASN A N 1
ATOM 1580 C CA . ASN A 1 192 ? -47.897 -24.993 -23.689 1.00 37.94 192 ASN A CA 1
ATOM 1581 C C . ASN A 1 192 ? -49.076 -24.582 -24.589 1.00 37.94 192 ASN A C 1
ATOM 1583 O O . ASN A 1 192 ? -49.666 -23.524 -24.395 1.00 37.94 192 ASN A O 1
ATOM 1587 N N . GLY A 1 193 ? -49.372 -25.411 -25.589 1.00 36.84 193 GLY A N 1
ATOM 1588 C CA . GLY A 1 193 ? -50.134 -25.033 -26.778 1.00 36.84 193 GLY A CA 1
ATOM 1589 C C . GLY A 1 193 ? -51.639 -24.814 -26.627 1.00 36.84 193 GLY A C 1
ATOM 1590 O O . GLY A 1 193 ? -52.243 -25.168 -25.617 1.00 36.84 193 GLY A O 1
ATOM 1591 N N . ILE A 1 194 ? -52.215 -24.298 -27.718 1.00 37.25 194 ILE A N 1
ATOM 1592 C CA . ILE A 1 194 ? -53.291 -24.933 -28.501 1.00 37.25 194 ILE A CA 1
ATOM 1593 C C . ILE A 1 194 ? -52.899 -24.791 -29.974 1.00 37.25 194 ILE A C 1
ATOM 1595 O O . ILE A 1 194 ? -52.463 -23.677 -30.342 1.00 37.25 194 ILE A O 1
#

pLDDT: mean 82.94, std 19.66, range [30.27, 98.19]

Secondary structure (DSSP, 8-state):
--------EEEEEEEEEE-BSS-EEETTEEEEEEEEEEEEEEE-TTSBEE-EE-BTTBPPP--EE-TTS-EE-GGGGEEEEE--TTT--SS-SEEEEE-HHHHHHT-EEEEEEEEEEEEEE-TTS-EEEEEE-HHHHHHHHHHHGGGB-SS-EEEEEEEEE-S---BHHHHHHHHHHT--S-------------

Foldseek 3Di:
DPPPPPWWWKWKKFKWKFAFPDFDDDPPFTFGIKIWIKTKWKAALQQKTDTDTDDPPHDDQAWDDLDPLGTHRVVVQKAKFAADPVVDPDPARIDIDGDPSCVVSSMDMDIDTPFMWTWTQDPVRHTDIDTDDPVVVRVCCVVCVVRTDRHIDTDDMDIDTDPDMDRVVVVVVVVVVPPPDDDPPPDDDDDDDD

Sequence (194 aa):
MDDKLKKRKYRLGYEYAFTPRRSFKYKDDVIDSISITLLFNIYDTAGNEILFESENEEFIEQKIKLNDNGEYYLFELLECYIFDKGLFLGEYSYRFIPTTQLLDSGYMLMFKVSKFTKDVMLKDGFSKSIEIEEAEFNDIMRKNLGVFKDKIRIKSYITQEADDTENIFEKLVIGTTRSGIGAEFSNVGGNNGI

Nearest PDB structures (foldseek):
  3qld-assembly1_A  TM=4.851E-01  e=8.274E-01  Alicyclobacillus acidocaldarius LAA1
  3qld-assembly1_B  TM=4.644E-01  e=1.864E+00  Alicyclobacillus acidocaldarius LAA1
  7s8w-assembly1_D-2  TM=4.379E-01  e=1.585E+00  Amycolatopsis sp.

Solvent-accessible surface area (backbone atoms only — not comparable to full-atom values): 11750 Å² total; per-residue (Å²): 132,88,79,71,72,74,67,52,33,26,34,51,24,39,31,42,30,48,38,41,80,59,69,45,78,54,91,95,42,39,37,53,33,36,33,42,29,37,38,43,49,39,22,45,79,87,26,42,51,63,68,45,63,35,59,92,91,42,76,69,97,66,63,48,70,43,80,92,82,43,73,39,45,72,71,77,37,46,46,61,46,70,52,59,74,92,79,46,96,61,97,58,58,55,49,79,43,74,31,68,72,37,64,75,54,54,41,47,80,49,72,44,81,74,50,33,35,36,26,33,53,44,96,87,75,49,72,47,80,41,81,47,54,66,70,57,52,52,49,53,48,69,77,44,55,91,45,47,46,78,69,65,39,79,76,48,76,46,76,42,82,44,98,72,81,54,49,57,59,60,53,54,53,54,60,61,69,72,58,89,67,84,80,78,82,88,79,83,75,90,80,81,88,134